Protein AF-A0ABD3QS19-F1 (afdb_monomer)

Radius of gyration: 31.78 Å; Cα contacts (8 Å, |Δi|>4): 354; chains: 1; bounding box: 72×73×112 Å

Sequence (333 aa):
MTRRSSSSEHALGALHLLIILNILVHLFRNDLKSQLSLTNTYRIFDGNIQSMLLSMFYHLEPTHLMMNMLALYRFGNELFVNSSSRKWRSFAVVFLSYIACGMFAFKGLEMLSKYHEYQWRRKLNDARYASRCTHWLCDSINQVWGIDVTSYFTDAWSDLTTLFPFADIVSSIYHFQLIRRIGASGVIYGWMGMRLFTSCFSKYHSRLSSWDYFFFVGTLAHDLSNSPLTLEDLRMSDFLDGDGIDHAAHFFGAVGGILVGFSIFLWDMMSSFQWGGWRGRGNRLGERWEYERQHLDQDQQIADQQRRERSRLLNHGRSLNSNRSRTRERTML

Solvent-accessible surface area (backbone atoms only — not comparable to full-atom values): 17303 Å² total; per-residue (Å²): 132,72,79,64,56,60,40,31,52,36,19,47,50,37,51,50,49,54,48,49,49,31,51,49,44,41,74,45,39,76,75,43,26,82,78,65,71,62,58,70,53,44,49,63,80,75,68,48,67,68,58,56,58,48,32,39,34,35,45,85,46,72,68,60,44,51,54,42,47,53,47,41,54,54,48,46,36,56,57,18,36,66,22,74,40,68,65,48,7,27,38,65,47,48,52,49,50,47,52,50,10,34,50,29,6,55,49,37,47,42,52,50,51,53,48,41,54,49,54,50,52,49,53,52,4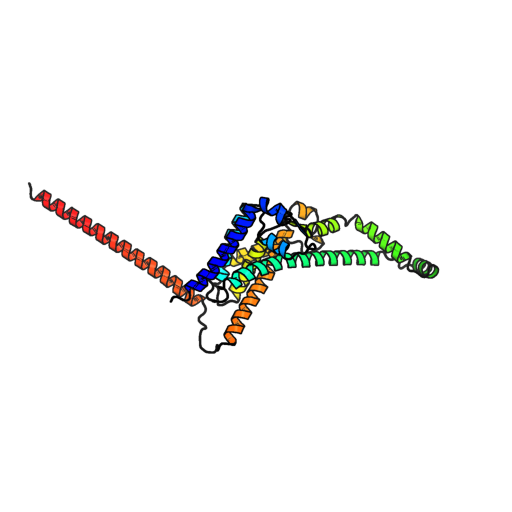9,54,47,23,61,72,46,41,71,85,48,71,67,43,54,53,53,20,62,77,67,75,42,69,57,52,50,56,51,25,37,52,51,34,50,58,68,46,45,69,86,39,45,51,47,56,52,26,54,56,48,67,37,48,38,64,46,69,18,45,48,22,24,43,29,4,45,50,22,20,46,56,46,32,36,77,73,37,71,47,40,69,66,69,50,73,63,58,46,49,52,53,53,49,52,52,49,52,26,54,73,50,21,60,85,49,69,85,57,35,43,51,72,54,60,76,77,43,67,32,69,58,25,38,21,29,48,28,0,18,56,34,8,32,55,51,40,49,50,54,50,50,52,54,54,55,55,48,57,77,72,69,69,85,72,86,85,84,78,58,45,69,65,53,49,52,50,54,50,51,49,53,54,49,53,51,51,51,54,51,50,53,50,52,50,50,52,50,51,54,52,48,53,50,52,52,52,53,51,55,53,56,56,56,62,69,75,76,118

Nearest PDB structures (foldseek):
  6pju-assembly1_A  TM=6.933E-01  e=2.238E-02  Escherichia coli
  3txt-assembly1_A  TM=6.612E-01  e=3.997E-02  Escherichia coli K-12
  2ic8-assembly1_A  TM=6.108E-01  e=5.712E-02  Escherichia coli
  5f5d-assembly1_A  TM=6.661E-01  e=1.275E-01  Escherichia coli
  7jh5-assembly1_A  TM=1.564E-01  e=2.651E+00  synthetic construct

Secondary structure (DSSP, 8-state):
-THHHHHHHHHHHHHHHHHHHHHHHHHTHHHHTTTTT--SEEETTT--HHHHHHHHH--S-HHHHHHHHHHHHHHHIIIIIT-SSTTTT-HHHHHHHHHHHHHHHHHHHHHHHHHHHHHHHHHHHHHHHHHS--SHHHHHHHHHHTS-HHHHHHHHHHHHHHHTTTHHHHHHHHHHTEEE--TTHHHHHHHHHHHHHHHHH-TTSPPPPHHHHHHHHHHHHHHHHHS--SGGG--HHHHHH--HHHHHHHHHHHHHHHHHHHHHHHHHHHHHHHTT--S-----HHHHHHHHHHHHHHHHHHHHHHHHHHHHHHHHHHHHHHHHHHHHHTT--

Structure (mmCIF, N/CA/C/O backbone):
data_AF-A0ABD3QS19-F1
#
_entry.id   AF-A0ABD3QS19-F1
#
loop_
_atom_site.group_PDB
_atom_site.id
_atom_site.type_symbol
_atom_site.label_atom_id
_atom_site.label_alt_id
_atom_site.label_comp_id
_atom_site.label_asym_id
_atom_site.label_entity_id
_atom_site.label_seq_id
_atom_site.pdbx_PDB_ins_code
_atom_site.Cartn_x
_atom_site.Cartn_y
_atom_site.Cartn_z
_atom_site.occupancy
_atom_site.B_iso_or_equiv
_atom_site.auth_seq_id
_atom_site.auth_comp_id
_atom_site.auth_asym_id
_atom_site.auth_atom_id
_atom_site.pdbx_PDB_model_num
ATOM 1 N N . MET A 1 1 ? -24.385 -9.635 30.602 1.00 43.28 1 MET A N 1
ATOM 2 C CA . MET A 1 1 ? -23.792 -8.479 29.886 1.00 43.28 1 MET A CA 1
ATOM 3 C C . MET A 1 1 ? -22.250 -8.467 29.848 1.00 43.28 1 MET A C 1
ATOM 5 O O . MET A 1 1 ? -21.693 -7.663 29.122 1.00 43.28 1 MET A O 1
ATOM 9 N N . THR A 1 2 ? -21.536 -9.396 30.496 1.00 45.12 2 THR A N 1
ATOM 10 C CA . THR A 1 2 ? -20.075 -9.326 30.745 1.00 45.12 2 THR A CA 1
ATOM 11 C C . THR A 1 2 ? -19.137 -9.842 29.635 1.00 45.12 2 THR A C 1
ATOM 13 O O . THR A 1 2 ? -17.979 -9.460 29.589 1.00 45.12 2 THR A O 1
ATOM 16 N N . ARG A 1 3 ? -19.592 -10.675 28.686 1.00 47.31 3 ARG A N 1
ATOM 17 C CA . ARG A 1 3 ? -18.708 -11.254 27.636 1.00 47.31 3 ARG A CA 1
ATOM 18 C C . ARG A 1 3 ? -18.417 -10.340 26.433 1.00 47.31 3 ARG A C 1
ATOM 20 O O . ARG A 1 3 ? -17.653 -10.730 25.555 1.00 47.31 3 ARG A O 1
ATOM 27 N N . ARG A 1 4 ? -19.080 -9.181 26.309 1.00 49.56 4 ARG A N 1
ATOM 28 C CA . ARG A 1 4 ? -18.883 -8.257 25.170 1.00 49.56 4 ARG A CA 1
ATOM 29 C C . ARG A 1 4 ? -17.796 -7.209 25.434 1.00 49.56 4 ARG A C 1
ATOM 31 O O . ARG A 1 4 ? -17.205 -6.783 24.446 1.00 49.56 4 ARG A O 1
ATOM 38 N N . SER A 1 5 ? -17.529 -6.865 26.700 1.00 60.47 5 SER A N 1
ATOM 39 C CA . SER A 1 5 ? -16.475 -5.916 27.087 1.00 60.47 5 SER A CA 1
ATOM 40 C C . SER A 1 5 ? -15.083 -6.507 26.851 1.00 60.47 5 SER A C 1
ATOM 42 O O . SER A 1 5 ? -14.323 -5.934 26.080 1.00 60.47 5 SER A O 1
ATOM 44 N N . SER A 1 6 ? -14.823 -7.731 27.331 1.00 65.81 6 SER A N 1
ATOM 45 C CA . SER A 1 6 ? -13.497 -8.375 27.219 1.00 65.81 6 SER A CA 1
ATOM 46 C C . SER A 1 6 ? -12.982 -8.463 25.775 1.00 65.81 6 SER A C 1
ATOM 48 O O . SER A 1 6 ? -11.831 -8.155 25.499 1.00 65.81 6 SER A O 1
ATOM 50 N N . SER A 1 7 ? -13.833 -8.823 24.809 1.00 70.50 7 SER A N 1
ATOM 51 C CA . SER A 1 7 ? -13.423 -8.905 23.398 1.00 70.50 7 SER A CA 1
ATOM 52 C C . SER A 1 7 ? -13.079 -7.537 22.801 1.00 70.50 7 SER A C 1
ATOM 54 O O . SER A 1 7 ? -12.146 -7.445 22.013 1.00 70.50 7 SER A O 1
ATOM 56 N N . SER A 1 8 ? -13.803 -6.481 23.175 1.00 78.56 8 SER A N 1
ATOM 57 C CA . SER A 1 8 ? -13.486 -5.116 22.740 1.00 78.56 8 SER A CA 1
ATOM 58 C C . SER A 1 8 ? -12.176 -4.626 23.358 1.00 78.56 8 SER A C 1
ATOM 60 O O . SER A 1 8 ? -11.366 -4.004 22.678 1.00 78.56 8 SER A O 1
ATOM 62 N N . GLU A 1 9 ? -11.952 -4.960 24.630 1.00 87.12 9 GLU A N 1
ATOM 63 C CA . GLU A 1 9 ? -10.721 -4.659 25.365 1.00 87.12 9 GLU A CA 1
ATOM 64 C C . GLU A 1 9 ? -9.506 -5.361 24.742 1.00 87.12 9 GLU A C 1
ATOM 66 O O . GLU A 1 9 ? -8.443 -4.757 24.642 1.00 87.12 9 GLU A O 1
ATOM 71 N N . HIS A 1 10 ? -9.657 -6.594 24.243 1.00 89.25 10 HIS A N 1
ATOM 72 C CA . HIS A 1 10 ? -8.579 -7.300 23.543 1.00 89.25 10 HIS A CA 1
ATOM 73 C C . HIS A 1 10 ? -8.173 -6.619 22.228 1.00 89.25 10 HIS A C 1
ATOM 75 O O . HIS A 1 10 ? -6.980 -6.452 21.981 1.00 89.25 10 HIS A O 1
ATOM 81 N N . ALA A 1 11 ? -9.135 -6.206 21.394 1.00 91.62 11 ALA A N 1
ATOM 82 C CA . ALA A 1 11 ? -8.839 -5.467 20.162 1.00 91.62 11 ALA A CA 1
ATOM 83 C C . ALA A 1 11 ? -8.171 -4.118 20.453 1.00 91.62 11 ALA A C 1
ATOM 85 O O . ALA A 1 11 ? -7.185 -3.760 19.811 1.00 91.62 11 ALA A O 1
ATOM 86 N N . LEU A 1 12 ? -8.682 -3.395 21.452 1.00 94.19 12 LEU A N 1
ATOM 87 C CA . LEU A 1 12 ? -8.130 -2.111 21.869 1.00 94.19 12 LEU A CA 1
ATOM 88 C C . LEU A 1 12 ? -6.712 -2.269 22.441 1.00 94.19 12 LEU A C 1
ATOM 90 O O . LEU A 1 12 ? -5.822 -1.491 22.112 1.00 94.19 12 LEU A O 1
ATOM 94 N N . GLY A 1 13 ? -6.477 -3.312 23.241 1.00 94.75 13 GLY A N 1
ATOM 95 C CA . GLY A 1 13 ? -5.151 -3.663 23.747 1.00 94.75 13 GLY A CA 1
ATOM 96 C C . GLY A 1 13 ? -4.163 -3.995 22.627 1.00 94.75 13 GLY A C 1
ATOM 97 O O . GLY A 1 13 ? -3.027 -3.530 22.667 1.00 94.75 13 GLY A O 1
ATOM 98 N N . ALA A 1 14 ? -4.598 -4.731 21.597 1.00 95.06 14 ALA A N 1
ATOM 99 C CA . ALA A 1 14 ? -3.773 -5.004 20.420 1.00 95.06 14 ALA A CA 1
ATOM 100 C C . ALA A 1 14 ? -3.393 -3.720 19.674 1.00 95.06 14 ALA A C 1
ATOM 102 O O . ALA A 1 14 ? -2.231 -3.525 19.324 1.00 95.06 14 ALA A O 1
ATOM 103 N N . LEU A 1 15 ? -4.368 -2.834 19.465 1.00 95.88 15 LEU A N 1
ATOM 104 C CA . LEU A 1 15 ? -4.171 -1.559 18.784 1.00 95.88 15 LEU A CA 1
ATOM 105 C C . LEU A 1 15 ? -3.193 -0.655 19.544 1.00 95.88 15 LEU A C 1
ATOM 107 O O . LEU A 1 15 ? -2.251 -0.135 18.950 1.00 95.88 15 LEU A O 1
ATOM 111 N N . HIS A 1 16 ? -3.364 -0.518 20.862 1.00 96.50 16 HIS A N 1
ATOM 112 C CA . HIS A 1 16 ? -2.425 0.232 21.695 1.00 96.50 16 HIS A CA 1
ATOM 113 C C . HIS A 1 16 ? -1.028 -0.382 21.679 1.00 96.50 16 HIS A C 1
ATOM 115 O O . HIS A 1 16 ? -0.054 0.356 21.584 1.00 96.50 16 HIS A O 1
ATOM 121 N N . LEU A 1 17 ? -0.912 -1.713 21.722 1.00 96.50 17 LEU A N 1
ATOM 122 C CA . LEU A 1 17 ? 0.388 -2.370 21.646 1.00 96.50 17 LEU A CA 1
ATOM 123 C C . LEU A 1 17 ? 1.086 -2.074 20.313 1.00 96.50 17 LEU A C 1
ATOM 125 O O . LEU A 1 17 ? 2.262 -1.730 20.320 1.00 96.50 17 LEU A O 1
ATOM 129 N N . LEU A 1 18 ? 0.374 -2.139 19.183 1.00 96.38 18 LEU A N 1
ATOM 130 C CA . LEU A 1 18 ? 0.927 -1.770 17.875 1.00 96.38 18 LEU A CA 1
ATOM 131 C C . LEU A 1 18 ? 1.401 -0.311 17.846 1.00 96.38 18 LEU A C 1
ATOM 133 O O . LEU A 1 18 ? 2.498 -0.038 17.361 1.00 96.38 18 LEU A O 1
ATOM 137 N N . ILE A 1 19 ? 0.613 0.617 18.393 1.00 95.62 19 ILE A N 1
ATOM 138 C CA . ILE A 1 19 ? 0.983 2.038 18.482 1.00 95.62 19 ILE A CA 1
ATOM 139 C C . ILE A 1 19 ? 2.237 2.223 19.347 1.00 95.62 19 ILE A C 1
ATOM 141 O O . ILE A 1 19 ? 3.189 2.880 18.931 1.00 95.62 19 ILE A O 1
ATOM 145 N N . ILE A 1 20 ? 2.278 1.595 20.524 1.00 95.88 20 ILE A N 1
ATOM 146 C CA . ILE A 1 20 ? 3.428 1.655 21.432 1.00 95.88 20 ILE A CA 1
ATOM 147 C C . ILE A 1 20 ? 4.675 1.079 20.757 1.00 95.88 20 ILE A C 1
ATOM 149 O O . ILE A 1 20 ? 5.731 1.696 20.833 1.00 95.88 20 ILE A O 1
ATOM 153 N N . LEU A 1 21 ? 4.569 -0.054 20.056 1.00 93.81 21 LEU A N 1
ATOM 154 C CA . LEU A 1 21 ? 5.696 -0.644 19.329 1.00 93.81 21 LEU A CA 1
ATOM 155 C C . LEU A 1 21 ? 6.259 0.316 18.272 1.00 93.81 21 LEU A C 1
ATOM 157 O O . LEU A 1 21 ? 7.472 0.489 18.204 1.00 93.81 21 LEU A O 1
ATOM 161 N N . ASN A 1 22 ? 5.400 0.984 17.497 1.00 94.06 22 ASN A N 1
ATOM 162 C CA . ASN A 1 22 ? 5.829 1.998 16.528 1.00 94.06 22 ASN A CA 1
ATOM 163 C C . ASN A 1 22 ? 6.568 3.168 17.199 1.00 94.06 22 ASN A C 1
ATOM 165 O O . ASN A 1 22 ? 7.625 3.590 16.728 1.00 94.06 22 ASN A O 1
ATOM 169 N N . ILE A 1 23 ? 6.044 3.663 18.324 1.00 94.00 23 ILE A N 1
ATOM 170 C CA . ILE A 1 23 ? 6.669 4.747 19.093 1.00 94.00 23 ILE A CA 1
ATOM 171 C C . ILE A 1 23 ? 8.024 4.304 19.657 1.00 94.00 23 ILE A C 1
ATOM 173 O O . ILE A 1 23 ? 9.007 5.023 19.509 1.00 94.00 23 ILE A O 1
ATOM 177 N N . LEU A 1 24 ? 8.104 3.117 20.264 1.00 92.06 24 LEU A N 1
ATOM 178 C CA . LEU A 1 24 ? 9.346 2.588 20.831 1.00 92.06 24 LEU A CA 1
ATOM 179 C C . LEU A 1 24 ? 10.416 2.401 19.752 1.00 92.06 24 LEU A C 1
ATOM 181 O O . LEU A 1 24 ? 11.549 2.837 19.938 1.00 92.06 24 LEU A O 1
ATOM 185 N N . VAL A 1 25 ? 10.061 1.814 18.606 1.00 89.31 25 VAL A N 1
ATOM 186 C CA . VAL A 1 25 ? 11.000 1.637 17.489 1.00 89.31 25 VAL A CA 1
ATOM 187 C C . VAL A 1 25 ? 11.510 2.986 16.981 1.00 89.31 25 VAL A C 1
ATOM 189 O O . VAL A 1 25 ? 12.691 3.101 16.665 1.00 89.31 25 VAL A O 1
ATOM 192 N N . HIS A 1 26 ? 10.665 4.020 16.944 1.00 88.81 26 HIS A N 1
ATOM 193 C CA . HIS A 1 26 ? 11.101 5.367 16.584 1.00 88.81 26 HIS A CA 1
ATOM 194 C C . HIS A 1 26 ? 12.029 5.994 17.639 1.00 88.81 26 HIS A C 1
ATOM 196 O O . HIS A 1 26 ? 13.083 6.519 17.278 1.00 88.81 26 HIS A O 1
ATOM 202 N N . LEU A 1 27 ? 11.674 5.918 18.926 1.00 89.44 27 LEU A N 1
ATOM 203 C CA . LEU A 1 27 ? 12.455 6.503 20.024 1.00 89.44 27 LEU A CA 1
ATOM 204 C C . LEU A 1 27 ? 13.847 5.874 20.144 1.00 89.44 27 LEU A C 1
ATOM 206 O O . LEU A 1 27 ? 14.836 6.588 20.272 1.00 89.44 27 LEU A O 1
ATOM 210 N N . PHE A 1 28 ? 13.931 4.548 20.040 1.00 87.75 28 PHE A N 1
ATOM 211 C CA . PHE A 1 28 ? 15.182 3.799 20.171 1.00 87.75 28 PHE A CA 1
ATOM 212 C C . PHE A 1 28 ? 15.882 3.554 18.829 1.00 87.75 28 PHE A C 1
ATOM 214 O O . PHE A 1 28 ? 16.831 2.776 18.753 1.00 87.75 28 PHE A O 1
ATOM 221 N N . ARG A 1 29 ? 15.452 4.208 17.741 1.00 82.06 29 ARG A N 1
ATOM 222 C CA . ARG A 1 29 ? 15.951 3.921 16.384 1.00 82.06 29 ARG A CA 1
ATOM 223 C C . ARG A 1 29 ? 17.468 4.043 16.247 1.00 82.06 29 ARG A C 1
ATOM 225 O O . ARG A 1 29 ? 18.060 3.309 15.464 1.00 82.06 29 ARG A O 1
ATOM 232 N N . ASN A 1 30 ? 18.078 4.992 16.964 1.00 80.25 30 ASN A N 1
ATOM 233 C CA . ASN A 1 30 ? 19.510 5.271 16.880 1.00 80.25 30 ASN A CA 1
ATOM 234 C C . ASN A 1 30 ? 20.312 4.159 17.562 1.00 80.25 30 ASN A C 1
ATOM 236 O O . ASN A 1 30 ? 21.291 3.682 16.993 1.00 80.25 30 ASN A O 1
ATOM 240 N N . ASP A 1 31 ? 19.834 3.692 18.715 1.00 81.81 31 ASP A N 1
ATOM 241 C CA . ASP A 1 31 ? 20.449 2.607 19.483 1.00 81.81 31 ASP A CA 1
ATOM 242 C C . ASP A 1 31 ? 20.258 1.255 18.783 1.00 81.81 31 ASP A C 1
ATOM 244 O O . ASP A 1 31 ? 21.161 0.421 18.733 1.00 81.81 31 ASP A O 1
ATOM 248 N N . LEU A 1 32 ? 19.093 1.060 18.162 1.00 71.94 32 LEU A N 1
ATOM 249 C CA . LEU A 1 32 ? 18.754 -0.140 17.400 1.00 71.94 32 LEU A CA 1
ATOM 250 C C . LEU A 1 32 ? 19.438 -0.196 16.027 1.00 71.94 32 LEU A C 1
ATOM 252 O O . LEU A 1 32 ? 19.457 -1.256 15.394 1.00 71.94 32 LEU A O 1
ATOM 256 N N . LYS A 1 33 ? 20.003 0.919 15.540 1.00 70.25 33 LYS A N 1
ATOM 257 C CA . LYS A 1 33 ? 20.522 1.027 14.170 1.00 70.25 33 LYS A CA 1
ATOM 258 C C . LYS A 1 33 ? 21.638 0.029 13.880 1.00 70.25 33 LYS A C 1
ATOM 260 O O . LYS A 1 33 ? 21.628 -0.603 12.824 1.00 70.25 33 LYS A O 1
ATOM 265 N N . SER A 1 34 ? 22.568 -0.119 14.822 1.00 66.56 34 SER A N 1
ATOM 266 C CA . SER A 1 34 ? 23.713 -1.031 14.723 1.00 66.56 34 SER A CA 1
ATOM 267 C C . SER A 1 34 ? 23.313 -2.503 14.851 1.00 66.56 34 SER A C 1
ATOM 269 O O . SER A 1 34 ? 23.957 -3.361 14.256 1.00 66.56 34 SER A O 1
ATOM 271 N N . GLN A 1 35 ? 22.237 -2.795 15.586 1.00 61.41 35 GLN A N 1
ATOM 272 C CA . GLN A 1 35 ? 21.784 -4.159 15.870 1.00 61.41 35 GLN A CA 1
ATOM 273 C C . GLN A 1 35 ? 20.835 -4.713 14.802 1.00 61.41 35 GLN A C 1
ATOM 275 O O . GLN A 1 35 ? 20.812 -5.916 14.558 1.00 61.41 35 GLN A O 1
ATOM 280 N N . LEU A 1 36 ? 20.046 -3.848 14.160 1.00 60.12 36 LEU A N 1
ATOM 281 C CA . LEU A 1 36 ? 18.989 -4.251 13.231 1.00 60.12 36 LEU A CA 1
ATOM 282 C C . LEU A 1 36 ? 19.296 -3.938 11.757 1.00 60.12 36 LEU A C 1
ATOM 284 O O . LEU A 1 36 ? 18.413 -4.090 10.913 1.00 60.12 36 LEU A O 1
ATOM 288 N N . SER A 1 37 ? 20.524 -3.499 11.439 1.00 58.56 37 SER A N 1
ATOM 289 C CA . SER A 1 37 ? 20.926 -3.047 10.094 1.00 58.56 37 SER A CA 1
ATOM 290 C C . SER A 1 37 ? 19.872 -2.112 9.478 1.00 58.56 37 SER A C 1
ATOM 292 O O . SER A 1 37 ? 19.369 -2.298 8.366 1.00 58.56 37 SER A O 1
ATOM 294 N N . LEU A 1 38 ? 19.452 -1.123 10.274 1.00 58.16 38 LEU A N 1
ATOM 295 C CA . LEU A 1 38 ? 18.434 -0.150 9.888 1.00 58.16 38 LEU A CA 1
ATOM 296 C C . LEU A 1 38 ? 19.058 0.885 8.950 1.00 58.16 38 LEU A C 1
ATOM 298 O O . LEU A 1 38 ? 19.453 1.980 9.353 1.00 58.16 38 LEU A O 1
ATOM 302 N N . THR A 1 39 ? 19.175 0.520 7.680 1.00 61.09 39 THR A N 1
ATOM 303 C CA . THR A 1 39 ? 19.395 1.469 6.589 1.00 61.09 39 THR A CA 1
ATOM 304 C C . THR A 1 39 ? 18.119 2.268 6.344 1.00 61.09 39 THR A C 1
ATOM 306 O O . THR A 1 39 ? 17.017 1.734 6.451 1.00 61.09 39 THR A O 1
ATOM 309 N N . ASN A 1 40 ? 18.244 3.544 5.976 1.00 57.44 40 ASN A N 1
ATOM 310 C CA . ASN A 1 40 ? 17.082 4.388 5.654 1.00 57.44 40 ASN A CA 1
ATOM 311 C C . ASN A 1 40 ? 16.296 3.869 4.435 1.00 57.44 40 ASN A C 1
ATOM 313 O O . ASN A 1 40 ? 15.141 4.240 4.239 1.00 57.44 40 ASN A O 1
ATOM 317 N N . THR A 1 41 ? 16.926 3.010 3.635 1.00 55.75 41 THR A N 1
ATOM 318 C CA . THR A 1 41 ? 16.376 2.393 2.435 1.00 55.75 41 THR A CA 1
ATOM 319 C C . THR A 1 41 ? 16.286 0.877 2.592 1.00 55.75 41 THR A C 1
ATOM 321 O O . THR A 1 41 ? 17.148 0.238 3.200 1.00 55.75 41 THR A O 1
ATOM 324 N N . TYR A 1 42 ? 15.224 0.302 2.050 1.00 63.91 42 TYR A N 1
ATOM 325 C CA . TYR A 1 42 ? 14.999 -1.122 1.884 1.00 63.91 42 TYR A CA 1
ATOM 326 C C . TYR A 1 42 ? 15.106 -1.450 0.396 1.00 63.91 42 TYR A C 1
ATOM 328 O O . TYR A 1 42 ? 14.436 -0.825 -0.426 1.00 63.91 42 TYR A O 1
ATOM 336 N N . ARG A 1 43 ? 15.938 -2.433 0.042 1.00 67.75 43 ARG A N 1
ATOM 337 C CA . ARG A 1 43 ? 16.012 -2.917 -1.334 1.00 67.75 43 ARG A CA 1
ATOM 338 C C . ARG A 1 43 ? 15.006 -4.043 -1.537 1.00 67.75 43 ARG A C 1
ATOM 340 O O . ARG A 1 43 ? 15.056 -5.049 -0.830 1.00 67.75 43 ARG A O 1
ATOM 347 N N . ILE A 1 44 ? 14.145 -3.887 -2.539 1.00 63.22 44 ILE A N 1
ATOM 348 C CA . ILE A 1 44 ? 13.038 -4.798 -2.881 1.00 63.22 44 ILE A CA 1
ATOM 349 C C . ILE A 1 44 ? 13.475 -6.270 -3.031 1.00 63.22 44 ILE A C 1
ATOM 351 O O . ILE A 1 44 ? 12.694 -7.177 -2.751 1.00 63.22 44 ILE A O 1
ATOM 355 N N . PHE A 1 45 ? 14.734 -6.516 -3.404 1.00 63.59 45 PHE A N 1
ATOM 356 C CA . PHE A 1 45 ? 15.276 -7.853 -3.670 1.00 63.59 45 PHE A CA 1
ATOM 357 C C . PHE A 1 45 ? 16.218 -8.407 -2.589 1.00 63.59 45 PHE A C 1
ATOM 359 O O . PHE A 1 45 ? 16.537 -9.592 -2.633 1.00 63.59 45 PHE A O 1
ATOM 366 N N . ASP A 1 46 ? 16.602 -7.609 -1.583 1.00 63.06 46 ASP A N 1
ATOM 367 C CA . ASP A 1 46 ? 17.455 -8.080 -0.472 1.00 63.06 46 ASP A CA 1
ATOM 368 C C . ASP A 1 46 ? 16.627 -8.775 0.640 1.00 63.06 46 ASP A C 1
ATOM 370 O O . ASP A 1 46 ? 17.158 -9.456 1.515 1.00 63.06 46 ASP A O 1
ATOM 374 N N . GLY A 1 47 ? 15.294 -8.656 0.580 1.00 59.34 47 GLY A N 1
ATOM 375 C CA . GLY A 1 47 ? 14.384 -9.800 0.717 1.00 59.34 47 GLY A CA 1
ATOM 376 C C . GLY A 1 47 ? 14.225 -10.538 2.055 1.00 59.34 47 GLY A C 1
ATOM 377 O O . GLY A 1 47 ? 13.550 -11.565 2.064 1.00 59.34 47 GLY A O 1
ATOM 378 N N . ASN A 1 48 ? 14.757 -10.070 3.189 1.00 72.75 48 ASN A N 1
ATOM 379 C CA . ASN A 1 48 ? 14.441 -10.698 4.483 1.00 72.75 48 ASN A CA 1
ATOM 380 C C . ASN A 1 48 ? 13.086 -10.196 5.032 1.00 72.75 48 ASN A C 1
ATOM 382 O O . ASN A 1 48 ? 12.910 -8.993 5.248 1.00 72.75 48 ASN A O 1
ATOM 386 N N . ILE A 1 49 ? 12.160 -11.121 5.332 1.00 79.12 49 ILE A N 1
ATOM 387 C CA . ILE A 1 49 ? 10.866 -10.854 5.996 1.00 79.12 49 ILE A CA 1
ATOM 388 C C . ILE A 1 49 ? 11.062 -9.996 7.252 1.00 79.12 49 ILE A C 1
ATOM 390 O O . ILE A 1 49 ? 10.290 -9.074 7.499 1.00 79.12 49 ILE A O 1
ATOM 394 N N . GLN A 1 50 ? 12.127 -10.243 8.017 1.00 79.88 50 GLN A N 1
ATOM 395 C CA . GLN A 1 50 ? 12.455 -9.460 9.206 1.00 79.88 50 GLN A CA 1
ATOM 396 C C . GLN A 1 50 ? 12.665 -7.972 8.887 1.00 79.88 50 GLN A C 1
ATOM 398 O O . GLN A 1 50 ? 12.199 -7.111 9.629 1.00 79.88 50 GLN A O 1
ATOM 403 N N . SER A 1 51 ? 13.331 -7.659 7.772 1.00 75.12 51 SER A N 1
ATOM 404 C CA . SER A 1 51 ? 13.586 -6.279 7.347 1.00 75.12 51 SER A CA 1
ATOM 405 C C . SER A 1 51 ? 12.305 -5.587 6.878 1.00 75.12 51 SER A C 1
ATOM 407 O O . SER A 1 51 ? 12.080 -4.422 7.212 1.00 75.12 51 SER A O 1
ATOM 409 N N . MET A 1 52 ? 11.424 -6.314 6.180 1.00 78.81 52 MET A N 1
ATOM 410 C CA . MET A 1 52 ? 10.101 -5.813 5.782 1.00 78.81 52 MET A CA 1
ATOM 411 C C . MET A 1 52 ? 9.249 -5.492 7.011 1.00 78.81 52 MET A C 1
ATOM 413 O O . MET A 1 52 ? 8.766 -4.371 7.150 1.00 78.81 52 MET A O 1
ATOM 417 N N . LEU A 1 53 ? 9.138 -6.444 7.946 1.00 84.50 53 LEU A N 1
ATOM 418 C CA . LEU A 1 53 ? 8.393 -6.263 9.193 1.00 84.50 53 LEU A CA 1
ATOM 419 C C . LEU A 1 53 ? 8.922 -5.070 9.983 1.00 84.50 53 LEU A C 1
ATOM 421 O O . LEU A 1 53 ? 8.146 -4.227 10.418 1.00 84.50 53 LEU A O 1
ATOM 425 N N . LEU A 1 54 ? 10.241 -4.954 10.126 1.00 83.12 54 LEU A N 1
ATOM 426 C CA . LEU A 1 54 ? 10.849 -3.839 10.839 1.00 83.12 54 LEU A CA 1
ATOM 427 C C . LEU A 1 54 ? 10.600 -2.495 10.140 1.00 83.12 54 LEU A C 1
ATOM 429 O O . LEU A 1 54 ? 10.391 -1.483 10.805 1.00 83.12 54 LEU A O 1
ATOM 433 N N . SER A 1 55 ? 10.567 -2.480 8.806 1.00 82.25 55 SER A N 1
ATOM 434 C CA . SER A 1 55 ? 10.267 -1.276 8.022 1.00 82.25 55 SER A CA 1
ATOM 435 C C . SER A 1 55 ? 8.844 -0.763 8.239 1.00 82.25 55 SER A C 1
ATOM 437 O O . SER A 1 55 ? 8.632 0.438 8.130 1.00 82.25 55 SER A O 1
ATOM 439 N N . MET A 1 56 ? 7.902 -1.627 8.635 1.00 87.25 56 MET A N 1
ATOM 440 C CA . MET A 1 56 ? 6.539 -1.224 9.010 1.00 87.25 56 MET A CA 1
ATOM 441 C C . MET A 1 56 ? 6.482 -0.449 10.330 1.00 87.25 56 MET A C 1
ATOM 443 O O . MET A 1 56 ? 5.525 0.280 10.567 1.00 87.25 56 MET A O 1
ATOM 447 N N . PHE A 1 57 ? 7.473 -0.630 11.208 1.00 88.75 57 PHE A N 1
ATOM 448 C CA . PHE A 1 57 ? 7.555 0.067 12.497 1.00 88.75 57 PHE A CA 1
ATOM 449 C C . PHE A 1 57 ? 8.532 1.249 12.472 1.00 88.75 57 PHE A C 1
ATOM 451 O O . PHE A 1 57 ? 8.479 2.132 13.328 1.00 88.75 57 PHE A O 1
ATOM 458 N N . TYR A 1 58 ? 9.423 1.291 11.483 1.00 85.75 58 TYR A N 1
ATOM 459 C CA . TYR A 1 58 ? 10.479 2.287 11.393 1.00 85.75 58 TYR A CA 1
ATOM 460 C C . TYR A 1 58 ? 9.993 3.586 10.739 1.00 85.75 58 TYR A C 1
ATOM 462 O O . TYR A 1 58 ? 9.670 3.608 9.555 1.00 85.75 58 TYR A O 1
ATOM 470 N N . HIS A 1 59 ? 9.991 4.679 11.506 1.00 87.00 59 HIS A N 1
ATOM 471 C CA . HIS A 1 59 ? 9.563 6.005 11.052 1.00 87.00 59 HIS A CA 1
ATOM 472 C C . HIS A 1 59 ? 10.726 7.005 11.089 1.00 87.00 59 HIS A C 1
ATOM 474 O O . HIS A 1 59 ? 11.418 7.132 12.107 1.00 87.00 59 HIS A O 1
ATOM 480 N N . LEU A 1 60 ? 10.922 7.743 9.992 1.00 81.62 60 LEU A N 1
ATOM 481 C CA . LEU A 1 60 ? 11.982 8.749 9.862 1.00 81.62 60 LEU A CA 1
ATOM 482 C C . LEU A 1 60 ? 11.626 10.082 10.534 1.00 81.62 60 LEU A C 1
ATOM 484 O O . LEU A 1 60 ? 12.484 10.689 11.175 1.00 81.62 60 LEU A O 1
ATOM 488 N N . GLU A 1 61 ? 10.367 10.506 10.460 1.00 84.38 61 GLU A N 1
ATOM 489 C CA . GLU A 1 61 ? 9.935 11.822 10.938 1.00 84.38 61 GLU A CA 1
ATOM 490 C C . GLU A 1 61 ? 8.885 11.718 12.056 1.00 84.38 61 GLU A C 1
ATOM 492 O O . GLU A 1 61 ? 7.968 10.895 11.956 1.00 84.38 61 GLU A O 1
ATOM 497 N N . PRO A 1 62 ? 8.974 12.549 13.115 1.00 87.31 62 PRO A N 1
ATOM 498 C CA . PRO A 1 62 ? 8.000 12.541 14.210 1.00 87.31 62 PRO A CA 1
ATOM 499 C C . PRO A 1 62 ? 6.582 12.932 13.777 1.00 87.31 62 PRO A C 1
ATOM 501 O O . PRO A 1 62 ? 5.608 12.366 14.267 1.00 87.31 62 PRO A O 1
ATOM 504 N N . THR A 1 63 ? 6.453 13.882 12.848 1.00 88.38 63 THR A N 1
ATOM 505 C CA . THR A 1 63 ? 5.168 14.321 12.274 1.00 88.38 63 THR A CA 1
ATOM 506 C C . THR A 1 63 ? 4.488 13.178 11.532 1.00 88.38 63 THR A C 1
ATOM 508 O O . THR A 1 63 ? 3.319 12.883 11.783 1.00 88.38 63 THR A O 1
ATOM 511 N N . HIS A 1 64 ? 5.242 12.478 10.686 1.00 86.19 64 HIS A N 1
ATOM 512 C CA . HIS A 1 64 ? 4.762 11.309 9.963 1.00 86.19 64 HIS A CA 1
ATOM 513 C C . HIS A 1 64 ? 4.368 10.167 10.912 1.00 86.19 64 HIS A C 1
ATOM 515 O O . HIS A 1 64 ? 3.291 9.588 10.767 1.00 86.19 64 HIS A O 1
ATOM 521 N N . LEU A 1 65 ? 5.176 9.891 11.946 1.00 91.62 65 LEU A N 1
ATOM 522 C CA . LEU A 1 65 ? 4.817 8.935 12.998 1.00 91.62 65 LEU A CA 1
ATOM 523 C C . LEU A 1 65 ? 3.496 9.321 13.677 1.00 91.62 65 LEU A C 1
ATOM 525 O O . LEU A 1 65 ? 2.613 8.478 13.813 1.00 91.62 65 LEU A O 1
ATOM 529 N N . MET A 1 66 ? 3.349 10.580 14.094 1.00 93.25 66 MET A N 1
ATOM 530 C CA . MET A 1 66 ? 2.149 11.064 14.777 1.00 93.25 66 MET A CA 1
ATOM 531 C C . MET A 1 66 ? 0.900 10.874 13.911 1.00 93.25 66 MET A C 1
ATOM 533 O O . MET A 1 66 ? -0.088 10.310 14.383 1.00 93.25 66 MET A O 1
ATOM 537 N N . MET A 1 67 ? 0.956 11.285 12.641 1.00 91.69 67 MET A N 1
ATOM 538 C CA . MET A 1 67 ? -0.151 11.107 11.698 1.00 91.69 67 MET A CA 1
ATOM 539 C C . MET A 1 67 ? -0.488 9.628 11.501 1.00 91.69 67 MET A C 1
ATOM 541 O O . MET A 1 67 ? -1.663 9.256 11.553 1.00 91.69 67 MET A O 1
ATOM 545 N N . ASN A 1 68 ? 0.529 8.771 11.387 1.00 93.38 68 ASN A N 1
ATOM 546 C CA . ASN A 1 68 ? 0.325 7.334 11.268 1.00 93.38 68 ASN A CA 1
ATOM 547 C C . ASN A 1 68 ? -0.343 6.737 12.513 1.00 93.38 68 ASN A C 1
ATOM 549 O O . ASN A 1 68 ? -1.265 5.934 12.391 1.00 93.38 68 ASN A O 1
ATOM 553 N N . MET A 1 69 ? 0.057 7.143 13.719 1.00 96.12 69 MET A N 1
ATOM 554 C CA . MET A 1 69 ? -0.546 6.622 14.950 1.00 96.12 69 MET A CA 1
ATOM 555 C C . MET A 1 69 ? -2.001 7.074 15.113 1.00 96.12 69 MET A C 1
ATOM 557 O O . MET A 1 69 ? -2.846 6.274 15.518 1.00 96.12 69 MET A O 1
ATOM 561 N N . LEU A 1 70 ? -2.319 8.319 14.745 1.00 95.50 70 LEU A N 1
ATOM 562 C CA . LEU A 1 70 ? -3.696 8.821 14.733 1.00 95.50 70 LEU A CA 1
ATOM 563 C C . LEU A 1 70 ? -4.564 8.057 13.724 1.00 95.50 70 LEU A C 1
ATOM 565 O O . LEU A 1 70 ? -5.683 7.655 14.053 1.00 95.50 70 LEU A O 1
ATOM 569 N N . ALA A 1 71 ? -4.045 7.812 12.520 1.00 93.69 71 ALA A N 1
ATOM 570 C CA . ALA A 1 71 ? -4.750 7.067 11.483 1.00 93.69 71 ALA A CA 1
ATOM 571 C C . ALA A 1 71 ? -4.942 5.588 11.860 1.00 93.69 71 ALA A C 1
ATOM 573 O O . ALA A 1 71 ? -6.053 5.068 11.739 1.00 93.69 71 ALA A O 1
ATOM 574 N N . LEU A 1 72 ? -3.908 4.927 12.398 1.00 95.06 72 LEU A N 1
ATOM 575 C CA . LEU A 1 72 ? -4.015 3.572 12.947 1.00 95.06 72 LEU A CA 1
ATOM 576 C C . LEU A 1 72 ? -5.078 3.517 14.042 1.00 95.06 72 LEU A C 1
ATOM 578 O O . LEU A 1 72 ? -5.938 2.640 14.007 1.00 95.06 72 LEU A O 1
ATOM 582 N N . TYR A 1 73 ? -5.061 4.458 14.989 1.00 96.44 73 TYR A N 1
ATOM 583 C CA . TYR A 1 73 ? -6.052 4.494 16.060 1.00 96.44 73 TYR A CA 1
ATOM 584 C C . TYR A 1 73 ? -7.474 4.650 15.512 1.00 96.44 73 TYR A C 1
ATOM 586 O O . TYR A 1 73 ? -8.370 3.893 15.888 1.00 96.44 73 TYR A O 1
ATOM 594 N N . ARG A 1 74 ? -7.683 5.594 14.585 1.00 94.56 74 ARG A N 1
ATOM 595 C CA . ARG A 1 74 ? -8.987 5.835 13.958 1.00 94.56 74 ARG A CA 1
ATOM 596 C C . ARG A 1 74 ? -9.492 4.596 13.217 1.00 94.56 74 ARG A C 1
ATOM 598 O O . ARG A 1 74 ? -10.551 4.072 13.561 1.00 94.56 74 ARG A O 1
ATOM 605 N N . PHE A 1 75 ? -8.744 4.103 12.230 1.00 94.56 75 PHE A N 1
ATOM 606 C CA . PHE A 1 75 ? -9.204 2.991 11.393 1.00 94.56 75 PHE A CA 1
ATOM 607 C C . PHE A 1 75 ? -9.243 1.669 12.154 1.00 94.56 75 PHE A C 1
ATOM 609 O O . PHE A 1 75 ? -10.178 0.891 11.975 1.00 94.56 75 PHE A O 1
ATOM 616 N N . GLY A 1 76 ? -8.291 1.436 13.059 1.00 94.69 76 GLY A N 1
ATOM 617 C CA . GLY A 1 76 ? -8.276 0.261 13.923 1.00 94.69 76 GLY A CA 1
ATOM 618 C C . GLY A 1 76 ? -9.481 0.214 14.865 1.00 94.69 76 GLY A C 1
ATOM 619 O O . GLY A 1 76 ? -10.076 -0.850 15.053 1.00 94.69 76 GLY A O 1
ATOM 620 N N . ASN A 1 77 ? -9.908 1.360 15.405 1.00 94.31 77 ASN A N 1
ATOM 621 C CA . ASN A 1 77 ? -11.133 1.423 16.199 1.00 94.31 77 ASN A CA 1
ATOM 622 C C . ASN A 1 77 ? -12.378 1.124 15.367 1.00 94.31 77 ASN A C 1
ATOM 624 O O . ASN A 1 77 ? -13.224 0.343 15.797 1.00 94.31 77 ASN A O 1
ATOM 628 N N . GLU A 1 78 ? -12.498 1.719 14.182 1.00 92.50 78 GLU A N 1
ATOM 629 C CA . GLU A 1 78 ? -13.654 1.505 13.308 1.00 92.50 78 GLU A CA 1
ATOM 630 C C . GLU A 1 78 ? -13.763 0.055 12.807 1.00 92.50 78 GLU A C 1
ATOM 632 O O . GLU A 1 78 ? -14.865 -0.495 12.755 1.00 92.50 78 GLU A O 1
ATOM 637 N N . LEU A 1 79 ? -12.634 -0.571 12.462 1.00 94.69 79 LEU A N 1
ATOM 638 C CA . LEU A 1 79 ? -12.577 -1.935 11.931 1.00 94.69 79 LEU A CA 1
ATOM 639 C C . LEU A 1 79 ? -12.638 -3.016 13.000 1.00 94.69 79 LEU A C 1
ATOM 641 O O . LEU A 1 79 ? -13.269 -4.045 12.799 1.00 94.69 79 LEU A O 1
ATOM 645 N N . PHE A 1 80 ? -11.933 -2.842 14.111 1.00 95.81 80 PHE A N 1
ATOM 646 C CA . PHE A 1 80 ? -11.751 -3.932 15.060 1.00 95.81 80 PHE A CA 1
ATOM 647 C C . PHE A 1 80 ? -12.542 -3.671 16.322 1.00 95.81 80 PHE A C 1
ATOM 649 O O . PHE A 1 80 ? -13.440 -4.447 16.622 1.00 95.81 80 PHE A O 1
ATOM 656 N N . VAL A 1 81 ? -12.289 -2.568 17.026 1.00 92.62 81 VAL A N 1
ATOM 657 C CA . VAL A 1 81 ? -12.879 -2.309 18.353 1.00 92.62 81 VAL A CA 1
ATOM 658 C C . VAL A 1 81 ? -14.401 -2.154 18.284 1.00 92.62 81 VAL A C 1
ATOM 660 O O . VAL A 1 81 ? -15.127 -2.823 19.021 1.00 92.62 81 VAL A O 1
ATOM 663 N N . ASN A 1 82 ? -14.892 -1.350 17.342 1.00 90.88 82 ASN A N 1
ATOM 664 C CA . ASN A 1 82 ? -16.316 -1.065 17.162 1.00 90.88 82 ASN A CA 1
ATOM 665 C C . ASN A 1 82 ? -17.053 -2.142 16.351 1.00 90.88 82 ASN A C 1
ATOM 667 O O . ASN A 1 82 ? -18.263 -2.040 16.131 1.00 90.88 82 ASN A O 1
ATOM 671 N N . SER A 1 83 ? -16.356 -3.195 15.915 1.00 89.19 83 SER A N 1
ATOM 672 C CA . SER A 1 83 ? -16.980 -4.294 15.188 1.00 89.19 83 SER A CA 1
ATOM 673 C C . SER A 1 83 ? -17.910 -5.094 16.093 1.00 89.19 83 SER A C 1
ATOM 675 O O . SER A 1 83 ? -17.574 -5.491 17.211 1.00 89.19 83 SER A O 1
ATOM 677 N N . SER A 1 84 ? -19.096 -5.426 15.593 1.00 86.56 84 SER A N 1
ATOM 678 C CA . SER A 1 84 ? -20.012 -6.294 16.344 1.00 86.56 84 SER A CA 1
ATOM 679 C C . SER A 1 84 ? -19.565 -7.763 16.368 1.00 86.56 84 SER A C 1
ATOM 681 O O . SER A 1 84 ? -19.979 -8.516 17.265 1.00 86.56 84 SER A O 1
ATOM 683 N N . SER A 1 85 ? -18.703 -8.175 15.432 1.00 87.12 85 SER A N 1
ATOM 684 C CA . SER A 1 85 ? -18.168 -9.534 15.366 1.00 87.12 85 SER A CA 1
ATOM 685 C C . SER A 1 85 ? -17.066 -9.744 16.406 1.00 87.12 85 SER A C 1
ATOM 687 O O . SER A 1 85 ? -16.227 -8.881 16.656 1.00 87.12 85 SER A O 1
ATOM 689 N N . ARG A 1 86 ? -17.070 -10.914 17.054 1.00 87.62 86 ARG A N 1
ATOM 690 C CA . ARG A 1 86 ? -16.007 -11.293 18.001 1.00 87.62 86 ARG A CA 1
ATOM 691 C C . ARG A 1 86 ? -14.697 -11.626 17.297 1.00 87.62 86 ARG A C 1
ATOM 693 O O . ARG A 1 86 ? -13.646 -11.459 17.899 1.00 87.62 86 ARG A O 1
ATOM 700 N N . LYS A 1 87 ? -14.761 -12.100 16.050 1.00 90.06 87 LYS A N 1
ATOM 701 C CA . LYS A 1 87 ? -13.565 -12.459 15.286 1.00 90.06 87 LYS A CA 1
ATOM 702 C C . LYS A 1 87 ? -12.756 -11.232 14.915 1.00 90.06 87 LYS A C 1
ATOM 704 O O . LYS A 1 87 ? -11.564 -11.194 15.176 1.00 90.06 87 LYS A O 1
ATOM 709 N N . TRP A 1 88 ? -13.431 -10.219 14.382 1.00 92.75 88 TRP A N 1
ATOM 710 C CA . TRP A 1 88 ? -12.827 -8.929 14.058 1.00 92.75 88 TRP A CA 1
ATOM 711 C C . TRP A 1 88 ? -12.234 -8.256 15.301 1.00 92.75 88 TRP A C 1
ATOM 713 O O . TRP A 1 88 ? -11.151 -7.693 15.241 1.00 92.75 88 TRP A O 1
ATOM 723 N N . ARG A 1 89 ? -12.874 -8.426 16.463 1.00 93.50 89 ARG A N 1
ATOM 724 C CA . ARG A 1 89 ? -12.358 -7.970 17.763 1.00 93.50 89 ARG A CA 1
ATOM 725 C C . ARG A 1 89 ? -11.261 -8.846 18.384 1.00 93.50 89 ARG A C 1
ATOM 727 O O . ARG A 1 89 ? -10.873 -8.628 19.528 1.00 93.50 89 ARG A O 1
ATOM 734 N N . SER A 1 90 ? -10.785 -9.879 17.699 1.00 93.56 90 SER A N 1
ATOM 735 C CA . SER A 1 90 ? -9.727 -10.730 18.241 1.00 93.56 90 SER A CA 1
ATOM 736 C C . SER A 1 90 ? -8.384 -10.008 18.190 1.00 93.56 90 SER A C 1
ATOM 738 O O . SER A 1 90 ? -8.003 -9.494 17.141 1.00 93.56 90 SER A O 1
ATOM 740 N N . PHE A 1 91 ? -7.628 -10.061 19.289 1.00 94.81 91 PHE A N 1
ATOM 741 C CA . PHE A 1 91 ? -6.254 -9.552 19.359 1.00 94.81 91 PHE A CA 1
ATOM 742 C C . PHE A 1 91 ? -5.397 -10.055 18.185 1.00 94.81 91 PHE A C 1
ATOM 744 O O . PHE A 1 91 ? -4.707 -9.280 17.526 1.00 94.81 91 PHE A O 1
ATOM 751 N N . ALA A 1 92 ? -5.501 -11.353 17.877 1.00 94.94 92 ALA A N 1
ATOM 752 C CA . ALA A 1 92 ? -4.754 -11.975 16.790 1.00 94.94 92 ALA A CA 1
ATOM 753 C C . ALA A 1 92 ? -5.150 -11.420 15.414 1.00 94.94 92 ALA A C 1
ATOM 755 O O . ALA A 1 92 ? -4.286 -11.235 14.567 1.00 94.94 92 ALA A O 1
ATOM 756 N N . VAL A 1 93 ? -6.434 -11.123 15.187 1.00 95.56 93 VAL A N 1
ATOM 757 C CA . VAL A 1 93 ? -6.897 -10.570 13.904 1.00 95.56 93 VAL A CA 1
ATOM 758 C C . VAL A 1 93 ? -6.366 -9.154 13.701 1.00 95.56 93 VAL A C 1
ATOM 760 O O . VAL A 1 93 ? -5.911 -8.841 12.604 1.00 95.56 93 VAL A O 1
ATOM 763 N N . VAL A 1 94 ? -6.332 -8.332 14.755 1.00 96.69 94 VAL A N 1
ATOM 764 C CA . VAL A 1 94 ? -5.725 -6.993 14.694 1.00 96.69 94 VAL A CA 1
ATOM 765 C C . VAL A 1 94 ? -4.250 -7.094 14.288 1.00 96.69 94 VAL A C 1
ATOM 767 O O . VAL A 1 94 ? -3.851 -6.505 13.287 1.00 96.69 94 VAL A O 1
ATOM 770 N N . PHE A 1 95 ? -3.458 -7.910 14.990 1.00 95.94 95 PHE A N 1
ATOM 771 C CA . PHE A 1 95 ? -2.030 -8.089 14.691 1.00 95.94 95 PHE A CA 1
ATOM 772 C C . PHE A 1 95 ? -1.765 -8.678 13.303 1.00 95.94 95 PHE A C 1
ATOM 774 O O . PHE A 1 95 ? -0.929 -8.168 12.558 1.00 95.94 95 PHE A O 1
ATOM 781 N N . LEU A 1 96 ? -2.481 -9.742 12.934 1.00 96.06 96 LEU A N 1
ATOM 782 C CA . LEU A 1 96 ? -2.300 -10.389 11.637 1.00 96.06 96 LEU A CA 1
ATOM 783 C C . LEU A 1 96 ? -2.733 -9.479 10.491 1.00 96.06 96 LEU A C 1
ATOM 785 O O . LEU A 1 96 ? -2.074 -9.479 9.459 1.00 96.06 96 LEU A O 1
ATOM 789 N N . SER A 1 97 ? -3.788 -8.679 10.663 1.00 96.81 97 SER A N 1
ATOM 790 C CA . SER A 1 97 ? -4.191 -7.706 9.643 1.00 96.81 97 SER A CA 1
ATOM 791 C C . SER A 1 97 ? -3.154 -6.596 9.471 1.00 96.81 97 SER A C 1
ATOM 793 O O . SER A 1 97 ? -2.883 -6.220 8.334 1.00 96.81 97 SER A O 1
ATOM 795 N N . TYR A 1 98 ? -2.535 -6.121 10.562 1.00 96.62 98 TYR A N 1
ATOM 796 C CA . TYR A 1 98 ? -1.437 -5.152 10.511 1.00 96.62 98 TYR A CA 1
ATOM 797 C C . TYR A 1 98 ? -0.284 -5.702 9.668 1.00 96.62 98 TYR A C 1
ATOM 799 O O . TYR A 1 98 ? 0.109 -5.091 8.676 1.00 96.62 98 TYR A O 1
ATOM 807 N N . ILE A 1 99 ? 0.196 -6.902 10.019 1.00 94.94 99 ILE A N 1
ATOM 808 C CA . ILE A 1 99 ? 1.292 -7.583 9.321 1.00 94.94 99 ILE A CA 1
ATOM 809 C C . ILE A 1 99 ? 0.927 -7.846 7.858 1.00 94.94 99 ILE A C 1
ATOM 811 O O . ILE A 1 99 ? 1.687 -7.486 6.964 1.00 94.94 99 ILE A O 1
ATOM 815 N N . ALA A 1 100 ? -0.239 -8.441 7.597 1.00 95.31 100 ALA A N 1
ATOM 816 C CA . ALA A 1 100 ? -0.659 -8.804 6.249 1.00 95.31 100 ALA A CA 1
ATOM 817 C C . ALA A 1 100 ? -0.772 -7.577 5.335 1.00 95.31 100 ALA A C 1
ATOM 819 O O . ALA A 1 100 ? -0.234 -7.604 4.231 1.00 95.31 100 ALA A O 1
ATOM 820 N N . CYS A 1 101 ? -1.408 -6.493 5.792 1.00 95.50 101 CYS A N 1
ATOM 821 C CA . CYS A 1 101 ? -1.552 -5.273 4.992 1.00 95.50 101 CYS A CA 1
ATOM 822 C C . CYS A 1 101 ? -0.194 -4.643 4.660 1.00 95.50 101 CYS A C 1
ATOM 824 O O . CYS A 1 101 ? 0.044 -4.285 3.508 1.00 95.50 101 CYS A O 1
ATOM 826 N N . GLY A 1 102 ? 0.724 -4.568 5.630 1.00 92.25 102 GLY A N 1
ATOM 827 C CA . GLY A 1 102 ? 2.072 -4.062 5.364 1.00 92.25 102 GLY A CA 1
ATOM 828 C C . GLY A 1 102 ? 2.838 -4.945 4.382 1.00 92.25 102 GLY A C 1
ATOM 829 O O . GLY A 1 102 ? 3.428 -4.439 3.432 1.00 92.25 102 GLY A O 1
ATOM 830 N N . MET A 1 103 ? 2.761 -6.270 4.536 1.00 90.56 103 MET A N 1
ATOM 831 C CA . MET A 1 103 ? 3.387 -7.210 3.600 1.00 90.56 103 MET A CA 1
ATOM 832 C C . MET A 1 103 ? 2.833 -7.073 2.177 1.00 90.56 103 MET A C 1
ATOM 834 O O . MET A 1 103 ? 3.612 -7.145 1.229 1.00 90.56 103 MET A O 1
ATOM 838 N N . PHE A 1 104 ? 1.525 -6.843 2.009 1.00 92.44 104 PHE A N 1
ATOM 839 C CA . PHE A 1 104 ? 0.930 -6.585 0.694 1.00 92.44 104 PHE A CA 1
ATOM 840 C C . PHE A 1 104 ? 1.443 -5.292 0.057 1.00 92.44 104 PHE A C 1
ATOM 842 O O . PHE A 1 104 ? 1.733 -5.311 -1.136 1.00 92.44 104 PHE A O 1
ATOM 849 N N . ALA A 1 105 ? 1.618 -4.213 0.825 1.00 90.69 105 ALA A N 1
ATOM 850 C CA . ALA A 1 105 ? 2.201 -2.974 0.308 1.00 90.69 105 ALA A CA 1
ATOM 851 C C . ALA A 1 105 ? 3.608 -3.219 -0.272 1.00 90.69 105 ALA A C 1
ATOM 853 O O . ALA A 1 105 ? 3.872 -2.897 -1.430 1.00 90.69 105 ALA A O 1
ATOM 854 N N . PHE A 1 106 ? 4.487 -3.895 0.479 1.00 86.62 106 PHE A N 1
ATOM 855 C CA . PHE A 1 106 ? 5.836 -4.221 -0.003 1.00 86.62 106 PHE A CA 1
ATOM 856 C C . PHE A 1 106 ? 5.837 -5.215 -1.171 1.00 86.62 106 PHE A C 1
ATOM 858 O O . PHE A 1 106 ? 6.600 -5.049 -2.121 1.00 86.62 106 PHE A O 1
ATOM 865 N N . LYS A 1 107 ? 4.988 -6.250 -1.130 1.00 87.19 107 LYS A N 1
ATOM 866 C CA . LYS A 1 107 ? 4.875 -7.222 -2.228 1.00 87.19 107 LYS A CA 1
ATOM 867 C C . LYS A 1 107 ? 4.312 -6.596 -3.500 1.00 87.19 107 LYS A C 1
ATOM 869 O O . LYS A 1 107 ? 4.719 -6.995 -4.587 1.00 87.19 107 LYS A O 1
ATOM 874 N N . GLY A 1 108 ? 3.423 -5.617 -3.372 1.00 89.06 108 GLY A N 1
ATOM 875 C CA . GLY A 1 108 ? 2.926 -4.823 -4.488 1.00 89.06 108 GLY A CA 1
ATOM 876 C C . GLY A 1 108 ? 4.037 -4.024 -5.160 1.00 89.06 108 GLY A C 1
ATOM 877 O O . GLY A 1 108 ? 4.191 -4.110 -6.374 1.00 89.06 108 GLY A O 1
ATOM 878 N N . LEU A 1 109 ? 4.888 -3.356 -4.375 1.00 85.94 109 LEU A N 1
ATOM 879 C CA . LEU A 1 109 ? 6.081 -2.684 -4.903 1.00 85.94 109 LEU A CA 1
ATOM 880 C C . LEU A 1 109 ? 7.058 -3.661 -5.570 1.00 85.94 109 LEU A C 1
ATOM 882 O O . LEU A 1 109 ? 7.580 -3.367 -6.642 1.00 85.94 109 LEU A O 1
ATOM 886 N N . GLU A 1 110 ? 7.275 -4.847 -4.988 1.00 86.12 110 GLU A N 1
ATOM 887 C CA . GLU A 1 110 ? 8.101 -5.893 -5.609 1.00 86.12 110 GLU A CA 1
ATOM 888 C C . GLU A 1 110 ? 7.527 -6.356 -6.952 1.00 86.12 110 GLU A C 1
ATOM 890 O O . GLU A 1 110 ? 8.257 -6.504 -7.934 1.00 86.12 110 GLU A O 1
ATOM 895 N N . MET A 1 111 ? 6.213 -6.567 -7.010 1.00 87.44 111 MET A N 1
ATOM 896 C CA . MET A 1 111 ? 5.520 -6.939 -8.238 1.00 87.44 111 MET A CA 1
ATOM 897 C C . MET A 1 111 ? 5.620 -5.833 -9.292 1.00 87.44 111 MET A C 1
ATOM 899 O O . MET A 1 111 ? 5.927 -6.131 -10.445 1.00 87.44 111 MET A O 1
ATOM 903 N N . LEU A 1 112 ? 5.412 -4.575 -8.901 1.00 87.19 112 LEU A N 1
ATOM 904 C CA . LEU A 1 112 ? 5.508 -3.427 -9.796 1.00 87.19 112 LEU A CA 1
ATOM 905 C C . LEU A 1 112 ? 6.941 -3.237 -10.316 1.00 87.19 112 LEU A C 1
ATOM 907 O O . LEU A 1 112 ? 7.144 -3.040 -11.508 1.00 87.19 112 LEU A O 1
ATOM 911 N N . SER A 1 113 ? 7.950 -3.425 -9.463 1.00 84.62 113 SER A N 1
ATOM 912 C CA . SER A 1 113 ? 9.356 -3.394 -9.877 1.00 84.62 113 SER A CA 1
ATOM 913 C C . SER A 1 113 ? 9.673 -4.477 -10.917 1.00 84.62 113 SER A C 1
ATOM 915 O O . SER A 1 113 ? 10.262 -4.179 -11.956 1.00 84.62 113 SER A O 1
ATOM 917 N N . LYS A 1 114 ? 9.213 -5.719 -10.704 1.00 85.56 114 LYS A N 1
ATOM 918 C CA . LYS A 1 114 ? 9.350 -6.803 -11.698 1.00 85.56 114 LYS A CA 1
ATOM 919 C C . LYS A 1 114 ? 8.603 -6.498 -12.994 1.00 85.56 114 LYS A C 1
ATOM 921 O O . LYS A 1 114 ? 9.069 -6.861 -14.072 1.00 85.56 114 LYS A O 1
ATOM 926 N N . TYR A 1 115 ? 7.448 -5.845 -12.899 1.00 88.38 115 TYR A N 1
ATOM 927 C CA . TYR A 1 115 ? 6.684 -5.421 -14.065 1.00 88.38 115 TYR A CA 1
ATOM 928 C C . TYR A 1 115 ? 7.440 -4.365 -14.883 1.00 88.38 115 TYR A C 1
ATOM 930 O O . TYR A 1 115 ? 7.538 -4.509 -16.102 1.00 88.38 115 TYR A O 1
ATOM 938 N N . HIS A 1 116 ? 8.060 -3.379 -14.232 1.00 86.62 116 HIS A N 1
ATOM 939 C CA . HIS A 1 116 ? 8.926 -2.401 -14.895 1.00 86.62 116 HIS A CA 1
ATOM 940 C C . HIS A 1 116 ? 10.130 -3.062 -15.572 1.00 86.62 116 HIS A C 1
ATOM 942 O O . HIS A 1 116 ? 10.397 -2.797 -16.743 1.00 86.62 116 HIS A O 1
ATOM 948 N N . GLU A 1 117 ? 10.811 -3.994 -14.897 1.00 85.56 117 GLU A N 1
ATOM 949 C CA . GLU A 1 117 ? 11.897 -4.765 -15.517 1.00 85.56 117 GLU A CA 1
ATOM 950 C C . GLU A 1 117 ? 11.423 -5.557 -16.742 1.00 85.56 117 GLU A C 1
ATOM 952 O O . GLU A 1 117 ? 12.118 -5.612 -17.759 1.00 85.56 117 GLU A O 1
ATOM 957 N N . TYR A 1 118 ? 10.239 -6.168 -16.667 1.00 88.06 118 TYR A N 1
ATOM 958 C CA . TYR A 1 118 ? 9.648 -6.890 -17.788 1.00 88.06 118 TYR A CA 1
ATOM 959 C C . TYR A 1 118 ? 9.346 -5.960 -18.970 1.00 88.06 118 TYR A C 1
ATOM 961 O O . TYR A 1 118 ? 9.726 -6.273 -20.101 1.00 88.06 118 TYR A O 1
ATOM 969 N N . GLN A 1 119 ? 8.713 -4.808 -18.723 1.00 87.62 119 GLN A N 1
ATOM 970 C CA . GLN A 1 119 ? 8.437 -3.816 -19.765 1.00 87.62 119 GLN A CA 1
ATOM 971 C C . GLN A 1 119 ? 9.727 -3.303 -20.412 1.00 87.62 119 GLN A C 1
ATOM 973 O O . GLN A 1 119 ? 9.801 -3.201 -21.637 1.00 87.62 119 GLN A O 1
ATOM 978 N N . TRP A 1 120 ? 10.760 -3.047 -19.608 1.00 84.69 120 TRP A N 1
ATOM 979 C CA . TRP A 1 120 ? 12.072 -2.643 -20.099 1.00 84.69 120 TRP A CA 1
ATOM 980 C C . TRP A 1 120 ? 12.704 -3.710 -21.002 1.00 84.69 120 TRP A C 1
ATOM 982 O O . TRP A 1 120 ? 13.077 -3.418 -22.138 1.00 84.69 120 TRP A O 1
ATOM 992 N N . ARG A 1 121 ? 12.755 -4.972 -20.550 1.00 86.31 121 ARG A N 1
ATOM 993 C CA . ARG A 1 121 ? 13.287 -6.086 -21.357 1.00 86.31 121 ARG A CA 1
ATOM 994 C C . ARG A 1 121 ? 12.525 -6.264 -22.664 1.00 86.31 121 ARG A C 1
ATOM 996 O O . ARG A 1 121 ? 13.136 -6.569 -23.684 1.00 86.31 121 ARG A O 1
ATOM 1003 N N . ARG A 1 122 ? 11.205 -6.071 -22.643 1.00 87.69 122 ARG A N 1
ATOM 1004 C CA . ARG A 1 122 ? 10.381 -6.120 -23.850 1.00 87.69 122 ARG A CA 1
ATOM 1005 C C . ARG A 1 122 ? 10.764 -5.009 -24.831 1.00 87.69 122 ARG A C 1
ATOM 1007 O O . ARG A 1 122 ? 11.058 -5.330 -25.975 1.00 87.69 122 ARG A O 1
ATOM 1014 N N . LYS A 1 123 ? 10.854 -3.750 -24.383 1.00 83.44 123 LYS A N 1
ATOM 1015 C CA . LYS A 1 123 ? 11.292 -2.628 -25.237 1.00 83.44 123 LYS A CA 1
ATOM 1016 C C . LYS A 1 123 ? 12.679 -2.861 -25.836 1.00 83.44 123 LYS A C 1
ATOM 1018 O O . LYS A 1 123 ? 12.882 -2.592 -27.015 1.00 83.44 123 LYS A O 1
ATOM 1023 N N . LEU A 1 124 ? 13.611 -3.396 -25.045 1.00 83.50 124 LEU A N 1
ATOM 1024 C CA . LEU A 1 124 ? 14.957 -3.722 -25.517 1.00 83.50 124 LEU A CA 1
ATOM 1025 C C . LEU A 1 124 ? 14.932 -4.808 -26.602 1.00 83.50 124 LEU A C 1
ATOM 1027 O O . LEU A 1 124 ? 15.585 -4.669 -27.631 1.00 83.50 124 LEU A O 1
ATOM 1031 N N . ASN A 1 125 ? 14.152 -5.872 -26.403 1.00 85.25 125 ASN A N 1
ATOM 1032 C CA . ASN A 1 125 ? 14.013 -6.939 -27.393 1.00 85.25 125 ASN A CA 1
ATOM 1033 C C . ASN A 1 125 ? 13.332 -6.457 -28.680 1.00 85.25 125 ASN A C 1
ATOM 1035 O O . ASN A 1 125 ? 13.757 -6.854 -29.763 1.00 85.25 125 ASN A O 1
ATOM 1039 N N . ASP A 1 126 ? 12.322 -5.592 -28.574 1.00 86.31 126 ASP A N 1
ATOM 1040 C CA . ASP A 1 126 ? 11.646 -5.003 -29.733 1.00 86.31 126 ASP A CA 1
ATOM 1041 C C . ASP A 1 126 ? 12.618 -4.114 -30.534 1.00 86.31 126 ASP A C 1
ATOM 1043 O O . ASP A 1 126 ? 12.665 -4.201 -31.761 1.00 86.31 126 ASP A O 1
ATOM 1047 N N . ALA A 1 127 ? 13.460 -3.325 -29.851 1.00 81.69 127 ALA A N 1
ATOM 1048 C CA . ALA A 1 127 ? 14.511 -2.528 -30.487 1.00 81.69 127 ALA A CA 1
ATOM 1049 C C . ALA A 1 127 ? 15.572 -3.403 -31.176 1.00 81.69 127 ALA A C 1
ATOM 1051 O O . ALA A 1 127 ? 15.889 -3.175 -32.344 1.00 81.69 127 ALA A O 1
ATOM 1052 N N . ARG A 1 128 ? 16.052 -4.454 -30.495 1.00 82.81 128 ARG A N 1
ATOM 1053 C CA . ARG A 1 128 ? 16.984 -5.437 -31.071 1.00 82.81 128 ARG A CA 1
ATOM 1054 C C . ARG A 1 128 ? 16.397 -6.067 -32.322 1.00 82.81 128 ARG A C 1
ATOM 1056 O O . ARG A 1 128 ? 17.023 -6.023 -33.373 1.00 82.81 128 ARG A O 1
ATOM 1063 N N . TYR A 1 129 ? 15.167 -6.571 -32.246 1.00 83.94 129 TYR A N 1
ATOM 1064 C CA . TYR A 1 129 ? 14.494 -7.186 -33.386 1.00 83.94 129 TYR A CA 1
ATOM 1065 C C . TYR A 1 129 ? 14.348 -6.217 -34.565 1.00 83.94 129 TYR A C 1
ATOM 1067 O O . TYR A 1 129 ? 14.649 -6.592 -35.694 1.00 83.94 129 TYR A O 1
ATOM 1075 N N . ALA A 1 130 ? 13.961 -4.963 -34.311 1.00 82.19 130 ALA A N 1
ATOM 1076 C CA . ALA A 1 130 ? 13.867 -3.936 -35.348 1.00 82.19 130 ALA A CA 1
ATOM 1077 C C . ALA A 1 130 ? 15.227 -3.578 -35.975 1.00 82.19 130 ALA A C 1
ATOM 1079 O O . ALA A 1 130 ? 15.282 -3.182 -37.137 1.00 82.19 130 ALA A O 1
ATOM 1080 N N . SER A 1 131 ? 16.318 -3.719 -35.220 1.00 79.69 131 SER A N 1
ATOM 1081 C CA . SER A 1 131 ? 17.682 -3.441 -35.683 1.00 79.69 131 SER A CA 1
ATOM 1082 C C . SER A 1 131 ? 18.339 -4.600 -36.437 1.00 79.69 131 SER A C 1
ATOM 1084 O O . SER A 1 131 ? 19.411 -4.415 -37.020 1.00 79.69 131 SER A O 1
ATOM 1086 N N . ARG A 1 132 ? 17.732 -5.796 -36.419 1.00 81.81 132 ARG A N 1
ATOM 1087 C CA . ARG A 1 132 ? 18.305 -6.975 -37.070 1.00 81.81 132 ARG A CA 1
ATOM 1088 C C . ARG A 1 132 ? 18.410 -6.762 -38.567 1.00 81.81 132 ARG A C 1
ATOM 1090 O O . ARG A 1 132 ? 17.484 -6.291 -39.227 1.00 81.81 132 ARG A O 1
ATOM 1097 N N . CYS A 1 133 ? 19.549 -7.166 -39.110 1.00 78.50 133 CYS A N 1
ATOM 1098 C CA . CYS A 1 133 ? 19.762 -7.106 -40.539 1.00 78.50 133 CYS A CA 1
ATOM 1099 C C . CYS A 1 133 ? 18.951 -8.205 -41.240 1.00 78.50 133 CYS A C 1
ATOM 1101 O O . CYS A 1 133 ? 19.260 -9.383 -41.114 1.00 78.50 133 CYS A O 1
ATOM 1103 N N . THR A 1 134 ? 17.936 -7.812 -42.007 1.00 79.69 134 THR A N 1
ATOM 1104 C CA . THR A 1 134 ? 17.103 -8.716 -42.827 1.00 79.69 134 THR A CA 1
ATOM 1105 C C . THR A 1 134 ? 17.520 -8.736 -44.302 1.00 79.69 134 THR A C 1
ATOM 1107 O O . THR A 1 134 ? 16.808 -9.252 -45.160 1.00 79.69 134 THR A O 1
ATOM 1110 N N . HIS A 1 135 ? 18.663 -8.129 -44.626 1.00 84.56 135 HIS A N 1
ATOM 1111 C CA . HIS A 1 135 ? 19.165 -8.030 -45.990 1.00 84.56 135 HIS A CA 1
ATOM 1112 C C . HIS A 1 135 ? 19.921 -9.304 -46.395 1.00 84.56 135 HIS A C 1
ATOM 1114 O O . HIS A 1 135 ? 20.706 -9.833 -45.611 1.00 84.56 135 HIS A O 1
ATOM 1120 N N . TRP A 1 136 ? 19.786 -9.729 -47.657 1.00 84.25 136 TRP A N 1
ATOM 1121 C CA . TRP A 1 136 ? 20.398 -10.959 -48.198 1.00 84.25 136 TRP A CA 1
ATOM 1122 C C . TRP A 1 136 ? 21.922 -11.055 -47.989 1.00 84.25 136 TRP A C 1
ATOM 1124 O O . TRP A 1 136 ? 22.491 -12.145 -47.905 1.00 84.25 136 TRP A O 1
ATOM 1134 N N . LEU A 1 137 ? 22.598 -9.905 -47.892 1.00 81.81 137 LEU A N 1
ATOM 1135 C CA . LEU A 1 137 ? 24.034 -9.828 -47.611 1.00 81.81 137 LEU A CA 1
ATOM 1136 C C . LEU A 1 137 ? 24.363 -10.346 -46.202 1.00 81.81 137 LEU A C 1
ATOM 1138 O O . LEU A 1 137 ? 25.373 -11.016 -46.016 1.00 81.81 137 LEU A O 1
ATOM 1142 N N . CYS A 1 138 ? 23.505 -10.070 -45.223 1.00 82.25 138 CYS A N 1
ATOM 1143 C CA . CYS A 1 138 ? 23.671 -10.547 -43.855 1.00 82.25 138 CYS A CA 1
ATOM 1144 C C . CYS A 1 138 ? 23.424 -12.054 -43.753 1.00 82.25 138 CYS A C 1
ATOM 1146 O O . CYS A 1 138 ? 24.204 -12.749 -43.104 1.00 82.25 138 CYS A O 1
ATOM 1148 N N . ASP A 1 139 ? 22.450 -12.578 -44.503 1.00 80.44 139 ASP A N 1
ATOM 1149 C CA . ASP A 1 139 ? 22.238 -14.025 -44.635 1.00 80.44 139 ASP A CA 1
ATOM 1150 C C . ASP A 1 139 ? 23.455 -14.717 -45.259 1.00 80.44 139 ASP A C 1
ATOM 1152 O O . ASP A 1 139 ? 23.897 -15.759 -44.780 1.00 80.44 139 ASP A O 1
ATOM 1156 N N . SER A 1 140 ? 24.051 -14.103 -46.285 1.00 84.00 140 SER A N 1
ATOM 1157 C CA . SER A 1 140 ? 25.276 -14.605 -46.925 1.00 84.00 140 SER A CA 1
ATOM 1158 C C . SER A 1 140 ? 26.459 -14.637 -45.950 1.00 84.00 140 SER A C 1
ATOM 1160 O O . SER A 1 140 ? 27.196 -15.620 -45.899 1.00 84.00 140 SER A O 1
ATOM 1162 N N . ILE A 1 141 ? 26.629 -13.589 -45.135 1.00 81.44 141 ILE A N 1
ATOM 1163 C CA . ILE A 1 141 ? 27.680 -13.522 -44.107 1.00 81.44 141 ILE A CA 1
ATOM 1164 C C . ILE A 1 141 ? 27.459 -14.600 -43.038 1.00 81.44 141 ILE A C 1
ATOM 1166 O O . ILE A 1 141 ? 28.391 -15.329 -42.700 1.00 81.44 141 ILE A O 1
ATOM 1170 N N . ASN A 1 142 ? 26.228 -14.756 -42.553 1.00 84.56 142 ASN A N 1
ATOM 1171 C CA . ASN A 1 142 ? 25.878 -15.776 -41.566 1.00 84.56 142 ASN A CA 1
ATOM 1172 C C . ASN A 1 142 ? 26.114 -17.201 -42.097 1.00 84.56 142 ASN A C 1
ATOM 1174 O O . ASN A 1 142 ? 26.616 -18.058 -41.369 1.00 84.56 142 ASN A O 1
ATOM 1178 N N . GLN A 1 143 ? 25.814 -17.458 -43.375 1.00 81.56 143 GLN A N 1
ATOM 1179 C CA . GLN A 1 143 ? 26.060 -18.754 -44.017 1.00 81.56 143 GLN A CA 1
ATOM 1180 C C . GLN A 1 143 ? 27.552 -19.088 -44.123 1.00 81.56 143 GLN A C 1
ATOM 1182 O O . GLN A 1 143 ? 27.933 -20.232 -43.887 1.00 81.56 143 GLN A O 1
ATOM 1187 N N . VAL A 1 144 ? 28.404 -18.104 -44.432 1.00 88.06 144 VAL A N 1
ATOM 1188 C CA . VAL A 1 144 ? 29.864 -18.303 -44.522 1.00 88.06 144 VAL A CA 1
ATOM 1189 C C . VAL A 1 144 ? 30.471 -18.645 -43.161 1.00 88.06 144 VAL A C 1
ATOM 1191 O O . VAL A 1 144 ? 31.390 -19.457 -43.080 1.00 88.06 144 VAL A O 1
ATOM 1194 N N . TRP A 1 145 ? 29.959 -18.042 -42.089 1.00 82.25 145 TRP A N 1
ATOM 1195 C CA . TRP A 1 145 ? 30.496 -18.215 -40.738 1.00 82.25 145 TRP A CA 1
ATOM 1196 C C . TRP A 1 145 ? 29.829 -19.361 -39.965 1.00 82.25 145 TRP A C 1
ATOM 1198 O O . TRP A 1 145 ? 30.305 -19.729 -38.893 1.00 82.25 145 TRP A O 1
ATOM 1208 N N . GLY A 1 146 ? 28.735 -19.927 -40.489 1.00 78.50 146 GLY A N 1
ATOM 1209 C CA . GLY A 1 146 ? 27.970 -21.005 -39.852 1.00 78.50 146 GLY A CA 1
ATOM 1210 C C . GLY A 1 146 ? 27.305 -20.611 -38.525 1.00 78.50 146 GLY A C 1
ATOM 1211 O O . GLY A 1 146 ? 26.804 -21.477 -37.810 1.00 78.50 146 GLY A O 1
ATOM 1212 N N . ILE A 1 147 ? 27.323 -19.322 -38.179 1.00 79.38 147 ILE A N 1
ATOM 1213 C CA . ILE A 1 147 ? 26.818 -18.734 -36.934 1.00 79.38 147 ILE A CA 1
ATOM 1214 C C . ILE A 1 147 ? 26.161 -17.396 -37.295 1.00 79.38 147 ILE A C 1
ATOM 1216 O O . ILE A 1 147 ? 26.586 -16.723 -38.234 1.00 79.38 147 ILE A O 1
ATOM 1220 N N . ASP A 1 148 ? 25.138 -16.992 -36.543 1.00 77.94 148 ASP A N 1
ATOM 1221 C CA . ASP A 1 148 ? 24.413 -15.732 -36.742 1.00 77.94 148 ASP A CA 1
ATOM 1222 C C . ASP A 1 148 ? 25.197 -14.503 -36.226 1.00 77.94 148 ASP A C 1
ATOM 1224 O O . ASP A 1 148 ? 24.821 -13.842 -35.258 1.00 77.94 148 ASP A O 1
ATOM 1228 N N . VAL A 1 149 ? 26.350 -14.228 -36.847 1.00 81.25 149 VAL A N 1
ATOM 1229 C CA . VAL A 1 149 ? 27.280 -13.148 -36.464 1.00 81.25 149 VAL A CA 1
ATOM 1230 C C . VAL A 1 149 ? 26.647 -11.768 -36.647 1.00 81.25 149 VAL A C 1
ATOM 1232 O O . VAL A 1 149 ? 26.909 -10.853 -35.863 1.00 81.25 149 VAL A O 1
ATOM 1235 N N . THR A 1 150 ? 25.794 -11.606 -37.660 1.00 80.69 150 THR A N 1
ATOM 1236 C CA . THR A 1 150 ? 25.162 -10.313 -37.942 1.00 80.69 150 THR A CA 1
ATOM 1237 C C . THR A 1 150 ? 24.137 -9.935 -36.879 1.00 80.69 150 THR A C 1
ATOM 1239 O O . THR A 1 150 ? 24.164 -8.785 -36.445 1.00 80.69 150 THR A O 1
ATOM 1242 N N . SER A 1 151 ? 23.345 -10.885 -36.359 1.00 77.75 151 SER A N 1
ATOM 1243 C CA . SER A 1 151 ? 22.461 -10.628 -35.214 1.00 77.75 151 SER A CA 1
ATOM 1244 C C . SER A 1 151 ? 23.232 -10.243 -33.954 1.00 77.75 151 SER A C 1
ATOM 1246 O O . SER A 1 151 ? 22.815 -9.322 -33.261 1.00 77.75 151 SER A O 1
ATOM 1248 N N . TYR A 1 152 ? 24.381 -10.870 -33.664 1.00 80.25 152 TYR A N 1
ATOM 1249 C CA . TYR A 1 152 ? 25.212 -10.469 -32.518 1.00 80.25 152 TYR A CA 1
ATOM 1250 C C . TYR A 1 152 ? 25.682 -9.015 -32.624 1.00 80.25 152 TYR A C 1
ATOM 1252 O O . TYR A 1 152 ? 25.641 -8.278 -31.639 1.00 80.25 152 TYR A O 1
ATOM 1260 N N . PHE A 1 153 ? 26.116 -8.595 -33.815 1.00 82.62 153 PHE A N 1
ATOM 1261 C CA . PHE A 1 153 ? 26.550 -7.220 -34.041 1.00 82.62 153 PHE A CA 1
ATOM 1262 C C . PHE A 1 153 ? 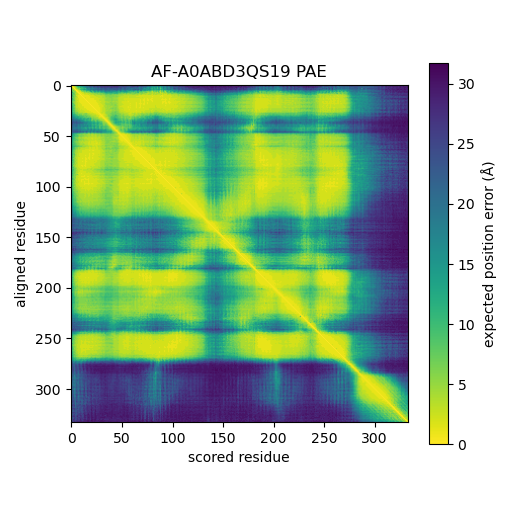25.380 -6.233 -33.966 1.00 82.62 153 PHE A C 1
ATOM 1264 O O . PHE A 1 153 ? 25.495 -5.213 -33.289 1.00 82.62 153 PHE A O 1
ATOM 1271 N N . THR A 1 154 ? 24.250 -6.525 -34.618 1.00 80.19 154 THR A N 1
ATOM 1272 C CA . THR A 1 154 ? 23.085 -5.629 -34.595 1.00 80.19 154 THR A CA 1
ATOM 1273 C C . THR A 1 154 ? 22.447 -5.550 -33.216 1.00 80.19 154 THR A C 1
ATOM 1275 O O . THR A 1 154 ? 22.082 -4.458 -32.795 1.00 80.19 154 THR A O 1
ATOM 1278 N N . ASP A 1 155 ? 22.393 -6.657 -32.470 1.00 81.56 155 ASP A N 1
ATOM 1279 C CA . ASP A 1 155 ? 21.885 -6.671 -31.098 1.00 81.56 155 ASP A CA 1
ATOM 1280 C C . ASP A 1 155 ? 22.810 -5.843 -30.180 1.00 81.56 155 ASP A C 1
ATOM 1282 O O . ASP A 1 155 ? 22.322 -5.013 -29.415 1.00 81.56 155 ASP A O 1
ATOM 1286 N N . ALA A 1 156 ? 24.140 -5.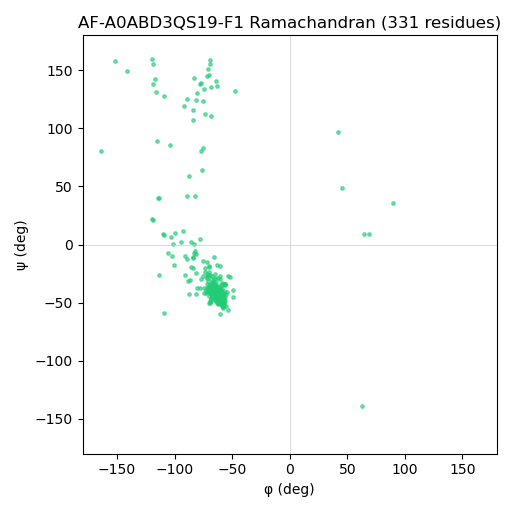970 -30.310 1.00 80.25 156 ALA A N 1
ATOM 1287 C CA . ALA A 1 156 ? 25.100 -5.156 -29.554 1.00 80.25 156 ALA A CA 1
ATOM 1288 C C . ALA A 1 156 ? 25.047 -3.663 -29.930 1.00 80.25 156 ALA A C 1
ATOM 1290 O O . ALA A 1 156 ? 25.163 -2.790 -29.069 1.00 80.25 156 ALA A O 1
ATOM 1291 N N . TRP A 1 157 ? 24.848 -3.355 -31.213 1.00 81.12 157 TRP A N 1
ATOM 1292 C CA . TRP A 1 157 ? 24.684 -1.985 -31.693 1.00 81.12 157 TRP A CA 1
ATOM 1293 C C . TRP A 1 157 ? 23.368 -1.368 -31.210 1.00 81.12 157 TRP A C 1
ATOM 1295 O O . TRP A 1 157 ? 23.343 -0.223 -30.756 1.00 81.12 157 TRP A O 1
ATOM 1305 N N . SER A 1 158 ? 22.277 -2.133 -31.249 1.00 78.25 158 SER A N 1
ATOM 1306 C CA . SER A 1 158 ? 20.988 -1.740 -30.684 1.00 78.25 158 SER A CA 1
ATOM 1307 C C . SER A 1 158 ? 21.107 -1.493 -29.188 1.00 78.25 158 SER A C 1
ATOM 1309 O O . SER A 1 158 ? 20.655 -0.460 -28.710 1.00 78.25 158 SER A O 1
ATOM 1311 N N . ASP A 1 159 ? 21.767 -2.377 -28.443 1.00 77.50 159 ASP A N 1
ATOM 1312 C CA . ASP A 1 159 ? 22.001 -2.191 -27.010 1.00 77.50 159 ASP A CA 1
ATOM 1313 C C . ASP A 1 159 ? 22.778 -0.907 -26.726 1.00 77.50 159 ASP A C 1
ATOM 1315 O O . ASP A 1 159 ? 22.378 -0.131 -25.866 1.00 77.50 159 ASP A O 1
ATOM 1319 N N . LEU A 1 160 ? 23.847 -0.636 -27.481 1.00 78.00 160 LEU A N 1
ATOM 1320 C CA . LEU A 1 160 ? 24.648 0.579 -27.325 1.00 78.00 160 LEU A CA 1
ATOM 1321 C C . LEU A 1 160 ? 23.837 1.847 -27.637 1.00 78.00 160 LEU A C 1
ATOM 1323 O O . LEU A 1 160 ? 23.885 2.823 -26.888 1.00 78.00 160 LEU A O 1
ATOM 1327 N N . THR A 1 161 ? 23.090 1.837 -28.742 1.00 73.50 161 THR A N 1
ATOM 1328 C CA . THR A 1 161 ? 22.302 2.992 -29.202 1.00 73.50 161 THR A CA 1
ATOM 1329 C C . THR A 1 161 ? 21.055 3.230 -28.355 1.00 73.50 161 THR A C 1
ATOM 1331 O O . THR A 1 161 ? 20.592 4.365 -28.269 1.00 73.50 161 THR A O 1
ATOM 1334 N N . THR A 1 162 ? 20.545 2.200 -27.678 1.00 68.75 162 THR A N 1
ATOM 1335 C CA . THR A 1 162 ? 19.446 2.315 -26.713 1.00 68.75 162 THR A CA 1
ATOM 1336 C C . THR A 1 162 ? 19.946 2.667 -25.306 1.00 68.75 162 THR A C 1
ATOM 1338 O O . THR A 1 162 ? 19.269 3.405 -24.597 1.00 68.75 162 THR A O 1
ATOM 1341 N N . LEU A 1 163 ? 21.153 2.262 -24.897 1.00 67.06 163 LEU A N 1
ATOM 1342 C CA . LEU A 1 163 ? 21.655 2.512 -23.538 1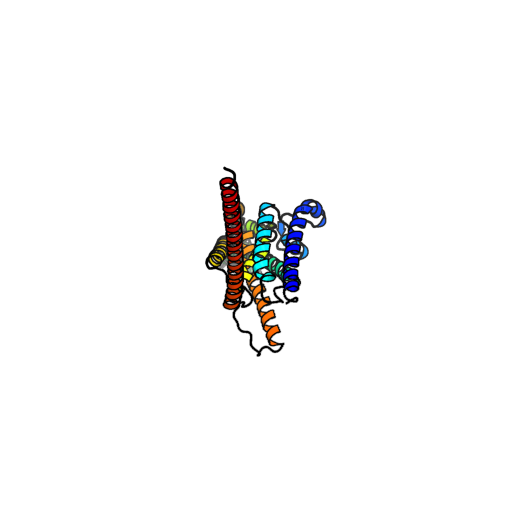.00 67.06 163 LEU A CA 1
ATOM 1343 C C . LEU A 1 163 ? 21.699 4.001 -23.160 1.00 67.06 163 LEU A C 1
ATOM 1345 O O . LEU A 1 163 ? 21.309 4.365 -22.057 1.00 67.06 163 LEU A O 1
ATOM 1349 N N . PHE A 1 164 ? 22.179 4.861 -24.060 1.00 65.81 164 PHE A N 1
ATOM 1350 C CA . PHE A 1 164 ? 22.349 6.295 -23.798 1.00 65.81 164 PHE A CA 1
ATOM 1351 C C . PHE A 1 164 ? 21.029 7.073 -23.668 1.00 65.81 164 PHE A C 1
ATOM 1353 O O . PHE A 1 164 ? 20.864 7.773 -22.669 1.00 65.81 164 PHE A O 1
ATOM 1360 N N . PRO A 1 165 ? 20.063 6.959 -24.600 1.00 63.12 165 PRO A N 1
ATOM 1361 C CA . PRO A 1 165 ? 18.766 7.622 -24.457 1.00 63.12 165 PRO A CA 1
ATOM 1362 C C . PRO A 1 165 ? 17.889 7.019 -23.347 1.00 63.12 165 PRO A C 1
ATOM 1364 O O . PRO A 1 165 ? 16.971 7.690 -22.884 1.00 63.12 165 PRO A O 1
ATOM 1367 N N . PHE A 1 166 ? 18.168 5.790 -22.892 1.00 68.12 166 PHE A N 1
ATOM 1368 C CA . PHE A 1 166 ? 17.399 5.116 -21.836 1.00 68.12 166 PHE A CA 1
ATOM 1369 C C . PHE A 1 166 ? 18.148 4.948 -20.505 1.00 68.12 166 PHE A C 1
ATOM 1371 O O . PHE A 1 166 ? 17.635 4.288 -19.598 1.00 68.12 166 PHE A O 1
ATOM 1378 N N . ALA A 1 167 ? 19.320 5.568 -20.343 1.00 72.44 167 ALA A N 1
ATOM 1379 C CA . ALA A 1 167 ? 20.074 5.548 -19.087 1.00 72.44 167 ALA A CA 1
ATOM 1380 C C . ALA A 1 167 ? 19.237 6.080 -17.911 1.00 72.44 167 ALA A C 1
ATOM 1382 O O . ALA A 1 167 ? 19.329 5.557 -16.801 1.00 72.44 167 ALA A O 1
ATOM 1383 N N . ASP A 1 168 ? 18.372 7.060 -18.189 1.00 72.25 168 ASP A N 1
ATOM 1384 C CA . ASP A 1 168 ? 17.393 7.596 -17.245 1.00 72.25 168 ASP A CA 1
ATOM 1385 C C . ASP A 1 168 ? 16.449 6.498 -16.726 1.00 72.25 168 ASP A C 1
ATOM 1387 O O . ASP A 1 168 ? 16.358 6.275 -15.525 1.00 72.25 168 ASP A O 1
ATOM 1391 N N . ILE A 1 169 ? 15.857 5.703 -17.626 1.00 73.56 169 ILE A N 1
ATOM 1392 C CA . ILE A 1 169 ? 14.943 4.606 -17.270 1.00 73.56 169 ILE A CA 1
ATOM 1393 C C . ILE A 1 169 ? 15.651 3.539 -16.430 1.00 73.56 169 ILE A C 1
ATOM 1395 O O . ILE A 1 169 ? 15.107 3.077 -15.428 1.00 73.56 169 ILE A O 1
ATOM 1399 N N . VAL A 1 170 ? 16.865 3.132 -16.811 1.00 76.06 170 VAL A N 1
ATOM 1400 C CA . VAL A 1 170 ? 17.621 2.112 -16.063 1.00 76.06 170 VAL A CA 1
ATOM 1401 C C . VAL A 1 170 ? 17.967 2.612 -14.657 1.00 76.06 170 VAL A C 1
ATOM 1403 O O . VAL A 1 170 ? 17.806 1.875 -13.681 1.00 76.06 170 VAL A O 1
ATOM 1406 N N . SER A 1 171 ? 18.392 3.873 -14.546 1.00 77.06 171 SER A N 1
ATOM 1407 C CA . SER A 1 171 ? 18.656 4.537 -13.266 1.00 77.06 171 SER A CA 1
ATOM 1408 C C . SER A 1 171 ? 17.394 4.624 -12.402 1.00 77.06 171 SER A C 1
ATOM 1410 O O . SER A 1 171 ? 17.427 4.293 -11.217 1.00 77.06 171 SER A O 1
ATOM 1412 N N . SER A 1 172 ? 16.255 4.964 -13.001 1.00 75.19 172 SER A N 1
ATOM 1413 C CA . SER A 1 172 ? 14.964 5.031 -12.322 1.00 75.19 172 SER A CA 1
ATOM 1414 C C . SER A 1 172 ? 14.442 3.680 -11.856 1.00 75.19 172 SER A C 1
ATOM 1416 O O . SER A 1 172 ? 13.928 3.586 -10.746 1.00 75.19 172 SER A O 1
ATOM 1418 N N . ILE A 1 173 ? 14.602 2.608 -12.641 1.00 77.56 173 ILE A N 1
ATOM 1419 C CA . ILE A 1 173 ? 14.270 1.246 -12.187 1.00 77.56 173 ILE A CA 1
ATOM 1420 C C . ILE A 1 173 ? 15.112 0.903 -10.955 1.00 77.56 173 ILE A C 1
ATOM 1422 O O . ILE A 1 173 ? 14.584 0.387 -9.971 1.00 77.56 173 ILE A O 1
ATOM 1426 N N . TYR A 1 174 ? 16.409 1.220 -10.982 1.00 76.69 174 TYR A N 1
ATOM 1427 C CA . TYR A 1 174 ? 17.293 0.997 -9.841 1.00 76.69 174 TYR A CA 1
ATOM 1428 C C . TYR A 1 174 ? 16.880 1.833 -8.620 1.00 76.69 174 TYR A C 1
ATOM 1430 O O . TYR A 1 174 ? 16.875 1.323 -7.498 1.00 76.69 174 TYR A O 1
ATOM 1438 N N . HIS A 1 175 ? 16.480 3.090 -8.821 1.00 73.69 175 HIS A N 1
ATOM 1439 C CA . HIS A 1 175 ? 15.987 3.948 -7.747 1.00 73.69 175 HIS A CA 1
ATOM 1440 C C . HIS A 1 175 ? 14.665 3.433 -7.163 1.00 73.69 175 HIS A C 1
ATOM 1442 O O . HIS A 1 175 ? 14.524 3.341 -5.948 1.00 73.69 175 HIS A O 1
ATOM 1448 N N . PHE A 1 176 ? 13.739 2.986 -8.014 1.00 73.12 176 PHE A N 1
ATOM 1449 C CA . PHE A 1 176 ? 12.466 2.388 -7.612 1.00 73.12 176 PHE A CA 1
ATOM 1450 C C . PHE A 1 176 ? 12.654 1.121 -6.761 1.00 73.12 176 PHE A C 1
ATOM 1452 O O . PHE A 1 176 ? 11.850 0.818 -5.881 1.00 73.12 176 PHE A O 1
ATOM 1459 N N . GLN A 1 177 ? 13.748 0.387 -6.977 1.00 74.12 177 GLN A N 1
ATOM 1460 C CA . GLN A 1 177 ? 14.116 -0.772 -6.161 1.00 74.12 177 GLN A CA 1
ATOM 1461 C C . GLN A 1 177 ? 14.611 -0.414 -4.755 1.00 74.12 177 GLN A C 1
ATOM 1463 O O . GLN A 1 177 ? 14.690 -1.307 -3.906 1.00 74.12 177 GLN A O 1
ATOM 1468 N N . LEU A 1 178 ? 14.948 0.852 -4.501 1.00 72.56 178 LEU A N 1
ATOM 1469 C CA . LEU A 1 178 ? 15.414 1.375 -3.220 1.00 72.56 178 LEU A CA 1
ATOM 1470 C C . LEU A 1 178 ? 14.288 2.157 -2.533 1.00 72.56 178 LEU A C 1
ATOM 1472 O O . LEU A 1 178 ? 14.211 3.379 -2.601 1.00 72.56 178 LEU A O 1
ATOM 1476 N N . ILE A 1 179 ? 13.431 1.447 -1.807 1.00 69.06 179 ILE A N 1
ATOM 1477 C CA . ILE A 1 179 ? 12.299 2.043 -1.093 1.00 69.06 179 ILE A CA 1
ATOM 1478 C C . ILE A 1 179 ? 12.823 2.754 0.157 1.00 69.06 179 ILE A C 1
ATOM 1480 O O . ILE A 1 179 ? 13.453 2.128 1.013 1.00 69.06 179 ILE A O 1
ATOM 1484 N N . ARG A 1 180 ? 12.544 4.048 0.323 1.00 67.88 180 ARG A N 1
ATOM 1485 C CA . ARG A 1 180 ? 12.739 4.708 1.623 1.00 67.88 180 ARG A CA 1
ATOM 1486 C C . ARG A 1 180 ? 11.800 4.083 2.655 1.00 67.88 180 ARG A C 1
ATOM 1488 O O . ARG A 1 180 ? 10.671 3.731 2.349 1.00 67.88 180 ARG A O 1
ATOM 1495 N N . ARG A 1 181 ? 12.252 3.883 3.894 1.00 69.31 181 ARG A N 1
ATOM 1496 C CA . ARG A 1 181 ? 11.385 3.280 4.919 1.00 69.31 181 ARG A CA 1
ATOM 1497 C C . ARG A 1 181 ? 10.258 4.246 5.295 1.00 69.31 181 ARG A C 1
ATOM 1499 O O . ARG A 1 181 ? 10.492 5.253 5.958 1.00 69.31 181 ARG A O 1
ATOM 1506 N N . ILE A 1 182 ? 9.045 3.874 4.896 1.00 64.56 182 ILE A N 1
ATOM 1507 C CA . ILE A 1 182 ? 7.809 4.663 4.996 1.00 64.56 182 ILE A CA 1
ATOM 1508 C C . ILE A 1 182 ? 6.998 4.359 6.271 1.00 64.56 182 ILE A C 1
ATOM 1510 O O . ILE A 1 182 ? 5.913 4.897 6.476 1.00 64.56 182 ILE A O 1
ATOM 1514 N N . GLY A 1 183 ? 7.479 3.483 7.154 1.00 81.94 183 GLY A N 1
ATOM 1515 C CA . GLY A 1 183 ? 6.764 3.131 8.381 1.00 81.94 183 GLY A CA 1
ATOM 1516 C C . GLY A 1 183 ? 5.413 2.450 8.129 1.00 81.94 183 GLY A C 1
ATOM 1517 O O . GLY A 1 183 ? 5.280 1.580 7.267 1.00 81.94 183 GLY A O 1
ATOM 1518 N N . ALA A 1 184 ? 4.401 2.829 8.912 1.00 89.38 184 ALA A N 1
ATOM 1519 C CA . ALA A 1 184 ? 3.101 2.159 8.953 1.00 89.38 184 ALA A CA 1
ATOM 1520 C C . ALA A 1 184 ? 2.095 2.644 7.888 1.00 89.38 184 ALA A C 1
ATOM 1522 O O . ALA A 1 184 ? 0.963 2.158 7.864 1.00 89.38 184 ALA A O 1
ATOM 1523 N N . SER A 1 185 ? 2.469 3.576 7.007 1.00 91.50 185 SER A N 1
ATOM 1524 C CA . SER A 1 185 ? 1.560 4.188 6.022 1.00 91.50 185 SER A CA 1
ATOM 1525 C C . SER A 1 185 ? 0.910 3.153 5.092 1.00 91.50 185 SER A C 1
ATOM 1527 O O . SER A 1 185 ? -0.312 3.116 4.975 1.00 91.50 185 SER A O 1
ATOM 1529 N N . GLY A 1 186 ? 1.676 2.202 4.547 1.00 91.50 186 GLY A N 1
ATOM 1530 C CA . GLY A 1 186 ? 1.118 1.099 3.749 1.00 91.50 186 GLY A CA 1
ATOM 1531 C C . GLY A 1 186 ? 0.095 0.238 4.512 1.00 91.50 186 GLY A C 1
ATOM 1532 O O . GLY A 1 186 ? -0.892 -0.223 3.937 1.00 91.50 186 GLY A O 1
ATOM 1533 N N . VAL A 1 187 ? 0.269 0.071 5.830 1.00 95.25 187 VAL A N 1
ATOM 1534 C CA . VAL A 1 187 ? -0.704 -0.633 6.685 1.00 95.25 187 VAL A CA 1
ATOM 1535 C C . VAL A 1 187 ? -1.977 0.183 6.855 1.00 95.25 187 VAL A C 1
ATOM 1537 O O . VAL A 1 187 ? -3.071 -0.367 6.762 1.00 95.25 187 VAL A O 1
ATOM 1540 N N . ILE A 1 188 ? -1.837 1.486 7.094 1.00 95.50 188 ILE A N 1
ATOM 1541 C CA . ILE A 1 188 ? -2.956 2.417 7.259 1.00 95.50 188 ILE A CA 1
ATOM 1542 C C . ILE A 1 188 ? -3.829 2.411 6.013 1.00 95.50 188 ILE A C 1
ATOM 1544 O O . ILE A 1 188 ? -5.041 2.248 6.131 1.00 95.50 188 ILE A O 1
ATOM 1548 N N . TYR A 1 189 ? -3.219 2.488 4.832 1.00 95.62 189 TYR A N 1
ATOM 1549 C CA . TYR A 1 189 ? -3.940 2.371 3.571 1.00 95.62 189 TYR A CA 1
ATOM 1550 C C . TYR A 1 189 ? -4.596 1.002 3.404 1.00 95.62 189 TYR A C 1
ATOM 1552 O O . TYR A 1 189 ? -5.742 0.923 2.965 1.00 95.62 189 TYR A O 1
ATOM 1560 N N . GLY A 1 190 ? -3.946 -0.078 3.843 1.00 96.94 190 GLY A N 1
ATOM 1561 C CA . GLY A 1 190 ? -4.596 -1.386 3.923 1.00 96.94 190 GLY A CA 1
ATOM 1562 C C . GLY A 1 190 ? -5.822 -1.396 4.831 1.00 96.94 190 GLY A C 1
ATOM 1563 O O . GLY A 1 190 ? -6.875 -1.904 4.450 1.00 96.94 190 GLY A O 1
ATOM 1564 N N . TRP A 1 191 ? -5.764 -0.758 5.994 1.00 97.06 191 TRP A N 1
ATOM 1565 C CA . TRP A 1 191 ? -6.936 -0.612 6.853 1.00 97.06 191 TRP A CA 1
ATOM 1566 C C . TRP A 1 191 ? -8.001 0.304 6.231 1.00 97.06 191 TRP A C 1
ATOM 1568 O O . TRP A 1 191 ? -9.187 -0.010 6.309 1.00 97.06 191 TRP A O 1
ATOM 1578 N N . MET A 1 192 ? -7.627 1.359 5.508 1.00 95.56 192 MET A N 1
ATOM 1579 C CA . MET A 1 192 ? -8.576 2.146 4.708 1.00 95.56 192 MET A CA 1
ATOM 1580 C C . MET A 1 192 ? -9.268 1.280 3.643 1.00 95.56 192 MET A C 1
ATOM 1582 O O . MET A 1 192 ? -10.493 1.322 3.520 1.00 95.56 192 MET A O 1
ATOM 1586 N N . GLY A 1 193 ? -8.528 0.420 2.939 1.00 96.19 193 GLY A N 1
ATOM 1587 C CA . GLY A 1 193 ? -9.075 -0.542 1.978 1.00 96.19 193 GLY A CA 1
ATOM 1588 C C . GLY A 1 193 ? -10.017 -1.564 2.624 1.00 96.19 193 GLY A C 1
ATOM 1589 O O . GLY A 1 193 ? -11.132 -1.786 2.143 1.00 96.19 193 GLY A O 1
ATOM 1590 N N . MET A 1 194 ? -9.634 -2.126 3.776 1.00 96.81 194 MET A N 1
ATOM 1591 C CA . MET A 1 194 ? -10.515 -2.979 4.587 1.00 96.81 194 MET A CA 1
ATOM 1592 C C . MET A 1 194 ? -11.793 -2.233 4.979 1.00 96.81 194 MET A C 1
ATOM 1594 O O . MET A 1 194 ? -12.883 -2.811 4.966 1.00 96.81 194 MET A O 1
ATOM 1598 N N . ARG A 1 195 ? -11.686 -0.949 5.333 1.00 94.81 195 ARG A N 1
ATOM 1599 C CA . ARG A 1 195 ? -12.815 -0.118 5.754 1.00 94.81 195 ARG A CA 1
ATOM 1600 C C . ARG A 1 195 ? -13.767 0.159 4.598 1.00 94.81 195 ARG A C 1
ATOM 1602 O O . ARG A 1 195 ? -14.978 0.025 4.784 1.00 94.81 195 ARG A O 1
ATOM 1609 N N . LEU A 1 196 ? -13.231 0.462 3.418 1.00 94.25 196 LEU A N 1
ATOM 1610 C CA . LEU A 1 196 ? -13.993 0.626 2.184 1.00 94.25 196 LEU A CA 1
ATOM 1611 C C . LEU A 1 196 ? -14.783 -0.652 1.876 1.00 94.25 196 LEU A C 1
ATOM 1613 O O . LEU A 1 196 ? -16.011 -0.615 1.807 1.00 94.25 196 LEU A O 1
ATOM 1617 N N . PHE A 1 197 ? -14.102 -1.800 1.830 1.00 94.94 197 PHE A N 1
ATOM 1618 C CA . PHE A 1 197 ? -14.738 -3.099 1.611 1.00 94.94 197 PHE A CA 1
ATOM 1619 C C . PHE A 1 197 ? -15.821 -3.401 2.662 1.00 94.94 197 PHE A C 1
ATOM 1621 O O . PHE A 1 197 ? -16.971 -3.708 2.338 1.00 94.94 197 PHE A O 1
ATOM 1628 N N . THR A 1 198 ? -15.482 -3.292 3.946 1.00 93.81 198 THR A N 1
ATOM 1629 C CA . THR A 1 198 ? -16.415 -3.635 5.027 1.00 93.81 198 THR A CA 1
ATOM 1630 C C . THR A 1 198 ? -17.625 -2.707 5.073 1.00 93.81 198 THR A C 1
ATOM 1632 O O . THR A 1 198 ? -18.706 -3.168 5.432 1.00 93.81 198 THR A O 1
ATOM 1635 N N . SER A 1 199 ? -17.489 -1.445 4.659 1.00 91.19 199 SER A N 1
ATOM 1636 C CA . SER A 1 199 ? -18.610 -0.503 4.579 1.00 91.19 199 SER A CA 1
ATOM 1637 C C . SER A 1 199 ? -19.679 -0.919 3.560 1.00 91.19 199 SER A C 1
ATOM 1639 O O . SER A 1 199 ? -20.869 -0.686 3.787 1.00 91.19 199 SER A 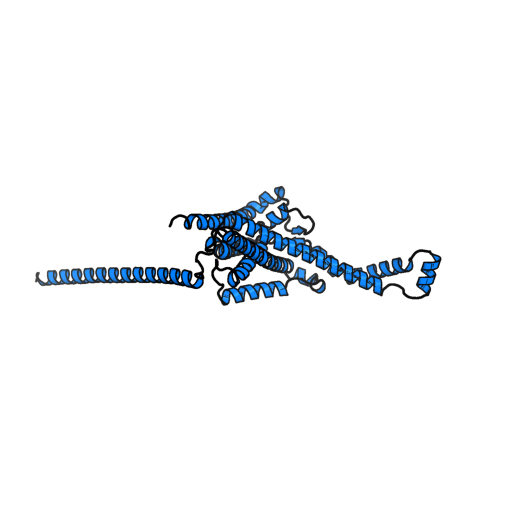O 1
ATOM 1641 N N . CYS A 1 200 ? -19.268 -1.576 2.471 1.00 88.69 200 CYS A N 1
ATOM 1642 C CA . CYS A 1 200 ? -20.156 -2.033 1.406 1.00 88.69 200 CYS A CA 1
ATOM 1643 C C . CYS A 1 200 ? -20.740 -3.421 1.699 1.00 88.69 200 CYS A C 1
ATOM 1645 O O . CYS A 1 200 ? -21.931 -3.649 1.486 1.00 88.69 200 CYS A O 1
ATOM 1647 N N . PHE A 1 201 ? -19.914 -4.345 2.201 1.00 90.06 201 PHE A N 1
ATOM 1648 C CA . PHE A 1 201 ? -20.247 -5.775 2.215 1.00 90.06 201 PHE A CA 1
ATOM 1649 C C . PHE A 1 201 ? -20.447 -6.367 3.611 1.00 90.06 201 PHE A C 1
ATOM 1651 O O . PHE A 1 201 ? -21.177 -7.346 3.779 1.00 90.06 201 PHE A O 1
ATOM 1658 N N . SER A 1 202 ? -19.825 -5.794 4.642 1.00 86.00 202 SER A N 1
ATOM 1659 C CA . SER A 1 202 ? -19.863 -6.380 5.978 1.00 86.00 202 SER A CA 1
ATOM 1660 C C . SER A 1 202 ? -21.018 -5.829 6.806 1.00 86.00 202 SER A C 1
ATOM 1662 O O . SER A 1 202 ? -21.017 -4.677 7.226 1.00 86.00 202 SER A O 1
ATOM 1664 N N . LYS A 1 203 ? -21.922 -6.720 7.225 1.00 86.12 203 LYS A N 1
ATOM 1665 C CA . LYS A 1 203 ? -22.976 -6.401 8.203 1.00 86.12 203 LYS A CA 1
ATOM 1666 C C . LYS A 1 203 ? -22.465 -6.075 9.609 1.00 86.12 203 LYS A C 1
ATOM 1668 O O . LYS A 1 203 ? -23.279 -5.684 10.435 1.00 86.12 203 LYS A O 1
ATOM 1673 N N . TYR A 1 204 ? -21.181 -6.309 9.903 1.00 85.81 204 TYR A N 1
ATOM 1674 C CA . TYR A 1 204 ? -20.596 -6.154 11.241 1.00 85.81 204 TYR A CA 1
ATOM 1675 C C . TYR A 1 204 ? -20.043 -4.761 11.548 1.00 85.81 204 TYR A C 1
ATOM 1677 O O . TYR A 1 204 ? -19.763 -4.494 12.719 1.00 85.81 204 TYR A O 1
ATOM 1685 N N . HIS A 1 205 ? -19.909 -3.913 10.526 1.00 90.94 205 HIS A N 1
ATOM 1686 C CA . HIS A 1 205 ? -19.293 -2.589 10.590 1.00 90.94 205 HIS A CA 1
ATOM 1687 C C . HIS A 1 205 ? -20.317 -1.519 10.202 1.00 90.94 205 HIS A C 1
ATOM 1689 O O . HIS A 1 205 ? -21.279 -1.803 9.484 1.00 90.94 205 HIS A O 1
ATOM 1695 N N . SER A 1 206 ? -20.121 -0.290 10.678 1.00 86.88 206 SER A N 1
ATOM 1696 C CA . SER A 1 206 ? -20.930 0.851 10.249 1.00 86.88 206 SER A CA 1
ATOM 1697 C C . SER A 1 206 ? -20.628 1.205 8.792 1.00 86.88 206 SER A C 1
ATOM 1699 O O . SER A 1 206 ? -19.539 0.935 8.277 1.00 86.88 206 SER A O 1
ATOM 1701 N N . ARG A 1 207 ? -21.576 1.843 8.108 1.00 88.00 207 ARG A N 1
ATOM 1702 C CA . ARG A 1 207 ? -21.308 2.411 6.782 1.00 88.00 207 ARG A CA 1
ATOM 1703 C C . ARG A 1 207 ? -20.399 3.631 6.907 1.00 88.00 207 ARG A C 1
ATOM 1705 O O . ARG A 1 207 ? -20.401 4.296 7.940 1.00 88.00 207 ARG A O 1
ATOM 1712 N N . LEU A 1 208 ? -19.609 3.883 5.869 1.00 88.69 208 LEU A N 1
ATOM 1713 C CA . LEU A 1 208 ? -18.884 5.143 5.741 1.00 88.69 208 LEU A CA 1
ATOM 1714 C C . LEU A 1 208 ? -19.885 6.263 5.450 1.00 88.69 208 LEU A C 1
ATOM 1716 O O . LEU A 1 208 ? -20.892 6.032 4.775 1.00 88.69 208 LEU A O 1
ATOM 1720 N N . SER A 1 209 ? -19.618 7.462 5.968 1.00 88.88 209 SER A N 1
ATOM 1721 C CA . SER A 1 209 ? -20.362 8.646 5.543 1.00 88.88 209 SER A CA 1
ATOM 1722 C C . SER A 1 209 ? -20.001 8.994 4.094 1.00 88.88 209 SER A C 1
ATOM 1724 O O . SER A 1 209 ? -18.937 8.608 3.606 1.00 88.88 209 SER A O 1
ATOM 1726 N N . SER A 1 210 ? -20.858 9.746 3.399 1.00 87.75 210 SER A N 1
ATOM 1727 C CA . SER A 1 210 ? -20.563 10.192 2.030 1.00 87.75 210 SER A CA 1
ATOM 1728 C C . SER A 1 210 ? -19.268 11.004 1.951 1.00 87.75 21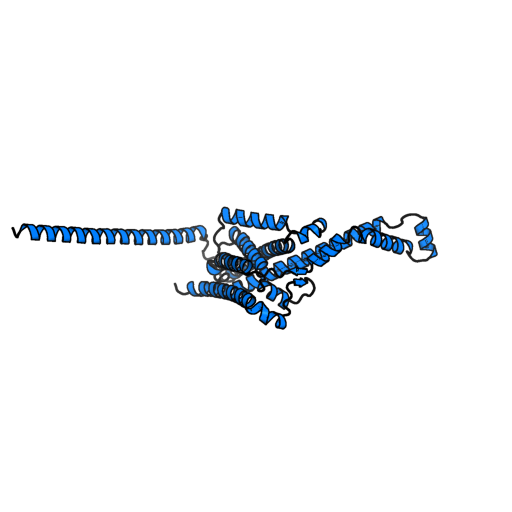0 SER A C 1
ATOM 1730 O O . SER A 1 210 ? -18.530 10.885 0.978 1.00 87.75 210 SER A O 1
ATOM 1732 N N . TRP A 1 211 ? -18.967 11.784 2.995 1.00 88.38 211 TRP A N 1
ATOM 1733 C CA . TRP A 1 211 ? -17.725 12.545 3.100 1.00 88.38 211 TRP A CA 1
ATOM 1734 C C . TRP A 1 211 ? -16.513 11.636 3.272 1.00 88.38 211 TRP A C 1
ATOM 1736 O O . TRP A 1 211 ? -15.550 11.784 2.529 1.00 88.38 211 TRP A O 1
ATOM 1746 N N . ASP A 1 212 ? -16.565 10.665 4.189 1.00 85.56 212 ASP A N 1
ATOM 1747 C CA . ASP A 1 212 ? -15.451 9.724 4.370 1.00 85.56 212 ASP A CA 1
ATOM 1748 C C . ASP A 1 212 ? -15.198 8.919 3.089 1.00 85.56 212 ASP A C 1
ATOM 1750 O O . ASP A 1 212 ? -14.051 8.716 2.703 1.00 85.56 212 ASP A O 1
ATOM 1754 N N . TYR A 1 213 ? -16.264 8.508 2.395 1.00 86.94 213 TYR A N 1
ATOM 1755 C CA . TYR A 1 213 ? -16.154 7.821 1.111 1.00 86.94 213 TYR A CA 1
ATOM 1756 C C . TYR A 1 213 ? -15.496 8.709 0.046 1.00 86.94 213 TYR A C 1
ATOM 1758 O O . TYR A 1 213 ? -14.575 8.259 -0.633 1.00 86.94 213 TYR A O 1
ATOM 1766 N N . PHE A 1 214 ? -15.927 9.970 -0.076 1.00 88.06 214 PHE A N 1
ATOM 1767 C CA . PHE A 1 214 ? -15.342 10.929 -1.014 1.00 88.06 214 PHE A CA 1
ATOM 1768 C C . PHE A 1 214 ? -13.855 11.158 -0.739 1.00 88.06 214 PHE A C 1
ATOM 1770 O O . PHE A 1 214 ? -13.051 11.058 -1.661 1.00 88.06 214 PHE A O 1
ATOM 1777 N N . PHE A 1 215 ? -13.476 11.401 0.518 1.00 87.12 215 PHE A N 1
ATOM 1778 C CA . PHE A 1 215 ? -12.073 11.597 0.878 1.00 87.12 215 PHE A CA 1
ATOM 1779 C C . PHE A 1 215 ? -11.245 10.335 0.643 1.00 87.12 215 PHE A C 1
ATOM 1781 O O . PHE A 1 215 ? -10.173 10.431 0.066 1.00 87.12 215 PHE A O 1
ATOM 1788 N N . PHE A 1 216 ? -11.738 9.147 1.005 1.00 87.94 216 PHE A N 1
ATOM 1789 C CA . PHE A 1 216 ? -10.986 7.907 0.784 1.00 87.94 216 PHE A CA 1
ATOM 1790 C C . PHE A 1 216 ? -10.766 7.620 -0.696 1.00 87.94 216 PHE A C 1
ATOM 1792 O O . PHE A 1 216 ? -9.647 7.319 -1.102 1.00 87.94 216 PHE A O 1
ATOM 1799 N N . VAL A 1 217 ? -11.823 7.703 -1.505 1.00 88.44 217 VAL A N 1
ATOM 1800 C CA . VAL A 1 217 ? -11.717 7.459 -2.946 1.00 88.44 217 VAL A CA 1
ATOM 1801 C C . VAL A 1 217 ? -10.878 8.547 -3.609 1.00 88.44 217 VAL A C 1
ATOM 1803 O O . VAL A 1 217 ? -10.058 8.227 -4.459 1.00 88.44 217 VAL A O 1
ATOM 1806 N N . GLY A 1 218 ? -11.028 9.806 -3.190 1.00 87.56 218 GLY A N 1
ATOM 1807 C CA . GLY A 1 218 ? -10.218 10.922 -3.672 1.00 87.56 218 GLY A CA 1
ATOM 1808 C C . GLY A 1 218 ? -8.731 10.744 -3.369 1.00 87.56 218 GLY A C 1
ATOM 1809 O O . GLY A 1 218 ? -7.914 10.892 -4.270 1.00 87.56 218 GLY A O 1
ATOM 1810 N N . THR A 1 219 ? -8.376 10.355 -2.141 1.00 87.50 219 THR A N 1
ATOM 1811 C CA . THR A 1 219 ? -6.986 10.064 -1.760 1.00 87.50 219 THR A CA 1
ATOM 1812 C C . THR A 1 219 ? -6.425 8.885 -2.551 1.00 87.50 219 THR A C 1
ATOM 1814 O O . THR A 1 219 ? -5.345 9.001 -3.113 1.00 87.50 219 THR A O 1
ATOM 1817 N N . LEU A 1 220 ? -7.172 7.784 -2.689 1.00 87.56 220 LEU A N 1
ATOM 1818 C CA . LEU A 1 220 ? -6.722 6.643 -3.497 1.00 87.56 220 LEU A CA 1
ATOM 1819 C C . LEU A 1 220 ? -6.571 6.994 -4.980 1.00 87.56 220 LEU A C 1
ATOM 1821 O O . LEU A 1 220 ? -5.657 6.495 -5.626 1.00 87.56 220 LEU A O 1
ATOM 1825 N N . ALA A 1 221 ? -7.451 7.836 -5.526 1.00 87.19 221 ALA A N 1
ATOM 1826 C CA . ALA A 1 221 ? -7.351 8.303 -6.904 1.00 87.19 221 ALA A CA 1
ATOM 1827 C C . ALA A 1 221 ? -6.130 9.209 -7.104 1.00 87.19 221 ALA A C 1
ATOM 1829 O O . ALA A 1 221 ? -5.438 9.065 -8.106 1.00 87.19 221 ALA A O 1
ATOM 1830 N N . HIS A 1 222 ? -5.848 10.090 -6.141 1.00 87.12 222 HIS A N 1
ATOM 1831 C CA . HIS A 1 222 ? -4.647 10.921 -6.128 1.00 87.12 222 HIS A CA 1
ATOM 1832 C C . HIS A 1 222 ? -3.370 10.071 -6.052 1.00 87.12 222 HIS A C 1
ATOM 1834 O O . HIS A 1 222 ? -2.436 10.280 -6.822 1.00 87.12 222 HIS A O 1
ATOM 1840 N N . ASP A 1 223 ? -3.330 9.076 -5.165 1.00 84.69 223 ASP A N 1
ATOM 1841 C CA . ASP A 1 223 ? -2.172 8.185 -5.058 1.00 84.69 223 ASP A CA 1
ATOM 1842 C C . ASP A 1 223 ? -2.011 7.341 -6.318 1.00 84.69 223 ASP A C 1
ATOM 1844 O O . ASP A 1 223 ? -0.898 7.167 -6.801 1.00 84.69 223 ASP A O 1
ATOM 1848 N N . LEU A 1 224 ? -3.110 6.877 -6.915 1.00 85.12 224 LEU A N 1
ATOM 1849 C CA . LEU A 1 224 ? -3.073 6.160 -8.184 1.00 85.12 224 LEU A CA 1
ATOM 1850 C C . LEU A 1 224 ? -2.529 7.035 -9.322 1.00 85.12 224 LEU A C 1
ATOM 1852 O O . LEU A 1 224 ? -1.727 6.547 -10.110 1.00 85.12 224 LEU A O 1
ATOM 1856 N N . SER A 1 225 ? -2.935 8.308 -9.404 1.00 84.38 225 SER A N 1
ATOM 1857 C CA . SER A 1 225 ? -2.464 9.222 -10.455 1.00 84.38 225 SER A CA 1
ATOM 1858 C C . SER A 1 225 ? -0.993 9.603 -10.318 1.00 84.38 225 SER A C 1
ATOM 1860 O O . SER A 1 225 ? -0.369 9.928 -11.319 1.00 84.38 225 SER A O 1
ATOM 1862 N N . ASN A 1 226 ? -0.451 9.556 -9.099 1.00 82.75 226 ASN A N 1
ATOM 1863 C CA . ASN A 1 226 ? 0.951 9.874 -8.812 1.00 82.75 226 ASN A CA 1
ATOM 1864 C C . ASN A 1 226 ? 1.827 8.621 -8.633 1.00 82.75 226 ASN A C 1
ATOM 1866 O O . ASN A 1 226 ? 3.019 8.732 -8.354 1.00 82.75 226 ASN A O 1
ATOM 1870 N N . SER A 1 227 ? 1.247 7.423 -8.758 1.00 81.56 227 SER A N 1
ATOM 1871 C CA . SER A 1 227 ? 1.991 6.166 -8.705 1.00 81.56 227 SER A CA 1
ATOM 1872 C C . SER A 1 227 ? 2.638 5.900 -10.064 1.00 81.56 227 SER A C 1
ATOM 1874 O O . SER A 1 227 ? 1.924 5.904 -11.067 1.00 81.56 227 SER A O 1
ATOM 1876 N N . PRO A 1 228 ? 3.941 5.578 -10.126 1.00 80.06 228 PRO A N 1
ATOM 1877 C CA . PRO A 1 228 ? 4.589 5.221 -11.380 1.00 80.06 228 PRO A CA 1
ATOM 1878 C C . PRO A 1 228 ? 4.175 3.800 -11.775 1.00 80.06 228 PRO A C 1
ATOM 1880 O O . PRO A 1 228 ? 4.842 2.828 -11.428 1.00 80.06 228 PRO A O 1
ATOM 1883 N N . LEU A 1 229 ? 3.013 3.659 -12.415 1.00 81.44 229 LEU A N 1
ATOM 1884 C CA . LEU A 1 229 ? 2.452 2.358 -12.791 1.00 81.44 229 LEU A CA 1
ATOM 1885 C C . LEU A 1 229 ? 3.017 1.829 -14.111 1.00 81.44 229 LEU A C 1
ATOM 1887 O O . LEU A 1 229 ? 2.907 0.630 -14.395 1.00 81.44 229 LEU A O 1
ATOM 1891 N N . THR A 1 230 ? 3.569 2.718 -14.933 1.00 80.31 230 THR A N 1
ATOM 1892 C CA . THR A 1 230 ? 4.157 2.387 -16.227 1.00 80.31 230 THR A CA 1
ATOM 1893 C C . THR A 1 230 ? 5.631 2.767 -16.280 1.00 80.31 230 THR A C 1
ATOM 1895 O O . THR A 1 230 ? 6.117 3.599 -15.515 1.00 80.31 230 THR A O 1
ATOM 1898 N N . LEU A 1 231 ? 6.370 2.152 -17.208 1.00 73.69 231 LEU A N 1
ATOM 1899 C CA . LEU A 1 231 ? 7.777 2.478 -17.427 1.00 73.69 231 LEU A CA 1
ATOM 1900 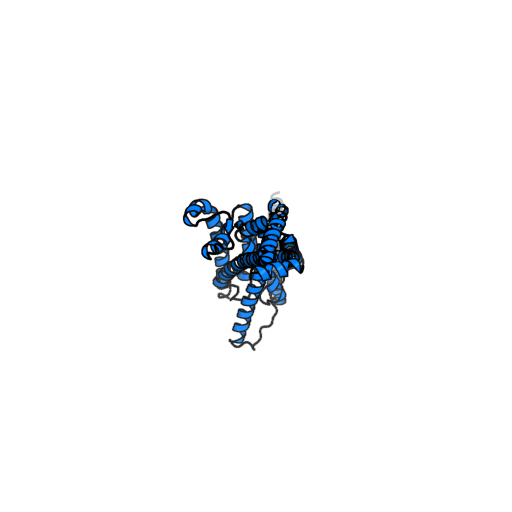C C . LEU A 1 231 ? 7.975 3.937 -17.871 1.00 73.69 231 LEU A C 1
ATOM 1902 O O . LEU A 1 231 ? 9.033 4.510 -17.630 1.00 73.69 231 LEU A O 1
ATOM 1906 N N . GLU A 1 232 ? 6.987 4.527 -18.544 1.00 73.19 232 GLU A N 1
ATOM 1907 C CA . GLU A 1 232 ? 7.014 5.929 -18.959 1.00 73.19 232 GLU A CA 1
ATOM 1908 C C . GLU A 1 232 ? 6.948 6.909 -17.779 1.00 73.19 232 GLU A C 1
ATOM 1910 O O . G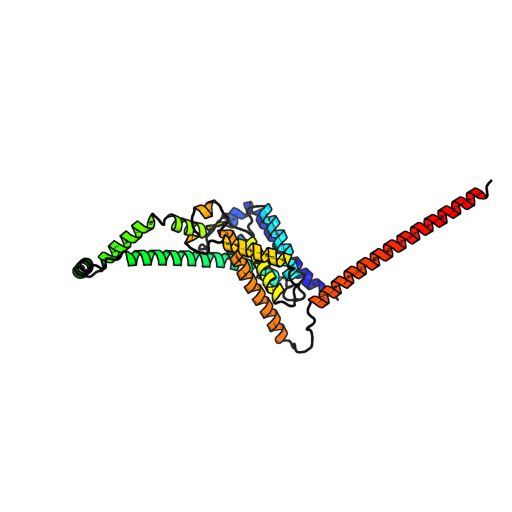LU A 1 232 ? 7.505 8.000 -17.888 1.00 73.19 232 GLU A O 1
ATOM 1915 N N . ASP A 1 233 ? 6.342 6.495 -16.663 1.00 67.31 233 ASP A N 1
ATOM 1916 C CA . ASP A 1 233 ? 6.193 7.294 -15.438 1.00 67.31 233 ASP A CA 1
ATOM 1917 C C . ASP A 1 233 ? 7.454 7.253 -14.550 1.00 67.31 233 ASP A C 1
ATOM 1919 O O . ASP A 1 233 ? 7.537 7.926 -13.527 1.00 67.31 233 ASP A O 1
ATOM 1923 N N . LEU A 1 234 ? 8.455 6.442 -14.914 1.00 67.94 234 LEU A N 1
ATOM 1924 C CA . LEU A 1 234 ? 9.711 6.282 -14.178 1.00 67.94 234 LEU A CA 1
ATOM 1925 C C . LEU A 1 234 ? 10.781 7.290 -14.625 1.00 67.94 234 LEU A C 1
ATOM 1927 O O . LEU A 1 234 ? 11.938 6.916 -14.790 1.00 67.94 234 LEU A O 1
ATOM 1931 N N . ARG A 1 235 ? 10.466 8.559 -14.871 1.00 63.81 235 ARG A N 1
ATOM 1932 C CA . ARG A 1 235 ? 11.518 9.538 -15.212 1.00 63.81 235 ARG A CA 1
ATOM 1933 C C . ARG A 1 235 ? 12.256 9.982 -13.950 1.00 63.81 235 ARG A C 1
ATOM 1935 O O . ARG A 1 235 ? 11.611 10.241 -12.938 1.00 63.81 235 ARG A O 1
ATOM 1942 N N . MET A 1 236 ? 13.594 10.107 -13.976 1.00 59.31 236 MET A N 1
ATOM 1943 C CA . MET A 1 236 ? 14.331 10.563 -12.776 1.00 59.31 236 MET A CA 1
ATOM 1944 C C . MET A 1 236 ? 13.898 11.959 -12.328 1.00 59.31 236 MET A C 1
ATOM 1946 O O . MET A 1 236 ? 13.993 12.258 -11.140 1.00 59.31 236 MET A O 1
ATOM 1950 N N . SER A 1 237 ? 13.416 12.804 -13.249 1.00 53.06 237 SER A N 1
ATOM 1951 C CA . SER A 1 237 ? 12.837 14.110 -12.912 1.00 53.06 237 SER A CA 1
ATOM 1952 C C . SER A 1 237 ? 11.714 13.986 -11.886 1.00 53.06 237 SER A C 1
ATOM 1954 O O . SER A 1 237 ? 11.666 14.751 -10.931 1.00 53.06 237 SER A O 1
ATOM 1956 N N . ASP A 1 238 ? 10.874 12.966 -12.033 1.00 58.06 238 ASP A N 1
ATOM 1957 C CA . ASP A 1 238 ? 9.658 12.807 -11.241 1.00 58.06 238 ASP A CA 1
ATOM 1958 C C . ASP A 1 238 ? 9.978 12.181 -9.869 1.00 58.06 238 ASP A C 1
ATOM 1960 O O . ASP A 1 238 ? 9.289 12.433 -8.883 1.00 58.06 238 ASP A O 1
ATOM 1964 N N . PHE A 1 239 ? 11.089 11.438 -9.770 1.00 58.22 239 PHE A N 1
ATOM 1965 C CA . PHE A 1 239 ? 11.626 10.920 -8.505 1.00 58.22 239 PHE A CA 1
ATOM 1966 C C . PHE A 1 239 ? 12.368 11.960 -7.664 1.00 58.22 239 PHE A C 1
ATOM 1968 O O . PHE A 1 239 ? 12.431 11.827 -6.443 1.00 58.22 239 PHE A O 1
ATOM 1975 N N . LEU A 1 240 ? 12.978 12.962 -8.299 1.00 57.75 240 LEU A N 1
ATOM 1976 C CA . LEU A 1 240 ? 13.666 14.039 -7.584 1.00 57.75 240 LEU A CA 1
ATOM 1977 C C . LEU A 1 240 ? 12.676 15.040 -6.972 1.00 57.75 240 LEU A C 1
ATOM 1979 O O . LEU A 1 240 ? 12.991 15.629 -5.938 1.00 57.75 240 LEU A O 1
ATOM 1983 N N . ASP A 1 241 ? 11.486 15.161 -7.567 1.00 51.31 241 ASP A N 1
ATOM 1984 C CA . ASP A 1 241 ? 10.450 16.110 -7.158 1.00 51.31 241 ASP A CA 1
ATOM 1985 C C . ASP A 1 241 ? 9.292 15.480 -6.345 1.00 51.31 241 ASP A C 1
ATOM 1987 O O . ASP A 1 241 ? 8.501 16.229 -5.768 1.00 51.31 241 ASP A O 1
ATOM 1991 N N . GLY A 1 242 ? 9.175 14.143 -6.235 1.00 54.97 242 GLY A N 1
ATOM 1992 C CA . GLY A 1 242 ? 8.007 13.511 -5.592 1.00 54.97 242 GLY A CA 1
ATOM 1993 C C . GLY A 1 242 ? 8.196 12.141 -4.915 1.00 54.97 242 GLY A C 1
ATOM 1994 O O . GLY A 1 242 ? 9.078 11.351 -5.246 1.00 54.97 242 GLY A O 1
ATOM 1995 N N . ASP A 1 243 ? 7.279 11.830 -3.987 1.00 64.62 243 ASP A N 1
ATOM 1996 C CA . ASP A 1 243 ? 7.176 10.576 -3.213 1.00 64.62 243 ASP A CA 1
ATOM 1997 C C . ASP A 1 243 ? 6.451 9.445 -3.996 1.00 64.62 243 ASP A C 1
ATOM 1999 O O . ASP A 1 243 ? 5.631 8.698 -3.457 1.00 64.62 243 ASP A O 1
ATOM 2003 N N . GLY A 1 244 ? 6.730 9.285 -5.297 1.00 66.50 244 GLY A N 1
ATOM 2004 C CA . GLY A 1 244 ? 6.009 8.345 -6.183 1.00 66.50 244 GLY A CA 1
ATOM 2005 C C . GLY A 1 244 ? 6.009 6.879 -5.713 1.00 66.50 244 GLY A C 1
ATOM 2006 O O . GLY A 1 244 ? 5.024 6.154 -5.880 1.00 66.50 244 GLY A O 1
ATOM 2007 N N . ILE A 1 245 ? 7.094 6.435 -5.067 1.00 74.12 245 ILE A N 1
ATOM 2008 C CA . ILE A 1 245 ? 7.201 5.084 -4.483 1.00 74.12 245 ILE A CA 1
ATOM 2009 C C . ILE A 1 245 ? 6.216 4.911 -3.319 1.00 74.12 245 ILE A C 1
ATOM 2011 O O . ILE A 1 245 ? 5.619 3.841 -3.171 1.00 74.12 245 ILE A O 1
ATOM 2015 N N . ASP A 1 246 ? 6.016 5.956 -2.517 1.00 78.88 246 ASP A N 1
ATOM 2016 C CA . ASP A 1 246 ? 5.137 5.906 -1.354 1.00 78.88 246 ASP A CA 1
ATOM 2017 C C . ASP A 1 246 ? 3.675 5.820 -1.794 1.00 78.88 246 ASP A C 1
ATOM 2019 O O . ASP A 1 246 ? 2.936 4.982 -1.274 1.00 78.88 246 ASP A O 1
ATOM 2023 N N . HIS A 1 247 ? 3.290 6.569 -2.832 1.00 85.06 247 HIS A N 1
ATOM 2024 C CA . HIS A 1 247 ? 1.958 6.483 -3.435 1.00 85.06 247 HIS A CA 1
ATOM 2025 C C . HIS A 1 247 ? 1.647 5.074 -3.966 1.00 85.06 247 HIS A C 1
ATOM 2027 O O . HIS A 1 247 ? 0.575 4.524 -3.692 1.00 85.06 247 HIS A O 1
ATOM 2033 N N . ALA A 1 248 ? 2.605 4.428 -4.641 1.00 86.25 248 ALA A N 1
ATOM 2034 C CA . ALA A 1 248 ? 2.430 3.048 -5.092 1.00 86.25 248 ALA A CA 1
ATOM 2035 C C . ALA A 1 248 ? 2.283 2.081 -3.902 1.00 86.25 248 ALA A C 1
ATOM 2037 O O . ALA A 1 248 ? 1.426 1.191 -3.916 1.00 86.25 248 ALA A O 1
ATOM 2038 N N . ALA A 1 249 ? 3.068 2.274 -2.835 1.00 88.62 249 ALA A N 1
ATOM 2039 C CA . ALA A 1 249 ? 2.970 1.483 -1.610 1.00 88.62 249 ALA A CA 1
ATOM 2040 C C . ALA A 1 249 ? 1.585 1.609 -0.960 1.00 88.62 249 ALA A C 1
ATOM 2042 O O . ALA A 1 249 ? 1.006 0.614 -0.518 1.00 88.62 249 ALA A O 1
ATOM 2043 N N . HIS A 1 250 ? 1.051 2.831 -0.911 1.00 92.00 250 HIS A N 1
ATOM 2044 C CA . HIS A 1 250 ? -0.274 3.150 -0.385 1.00 92.00 250 HIS A CA 1
ATOM 2045 C C . HIS A 1 250 ? -1.368 2.474 -1.208 1.00 92.00 250 HIS A C 1
ATOM 2047 O O . HIS A 1 250 ? -2.222 1.784 -0.645 1.00 92.00 250 HIS A O 1
ATOM 2053 N N . PHE A 1 251 ? -1.294 2.573 -2.537 1.00 91.50 251 PHE A N 1
ATOM 2054 C CA . PHE A 1 251 ? -2.238 1.921 -3.441 1.00 91.50 251 PHE A CA 1
ATOM 2055 C C . PHE A 1 251 ? -2.264 0.397 -3.247 1.00 91.50 251 PHE A C 1
ATOM 2057 O O . PHE A 1 251 ? -3.325 -0.187 -2.998 1.00 91.50 251 PHE A O 1
ATOM 2064 N N . PHE A 1 252 ? -1.103 -0.266 -3.284 1.00 92.62 252 PHE A N 1
ATOM 2065 C CA . PHE A 1 252 ? -1.032 -1.715 -3.071 1.00 92.62 252 PHE A CA 1
ATOM 2066 C C . PHE A 1 252 ? -1.401 -2.125 -1.646 1.00 92.62 252 PHE A C 1
ATOM 2068 O O . PHE A 1 252 ? -2.011 -3.181 -1.455 1.00 92.62 252 PHE A O 1
ATOM 2075 N N . GLY A 1 253 ? -1.090 -1.285 -0.658 1.00 94.44 253 GLY A N 1
ATOM 2076 C CA . GLY A 1 253 ? -1.572 -1.426 0.709 1.00 94.44 253 GLY A CA 1
ATOM 2077 C C . GLY A 1 253 ? -3.095 -1.495 0.737 1.00 94.44 253 GLY A C 1
ATOM 2078 O O . GLY A 1 253 ? -3.645 -2.475 1.233 1.00 94.44 253 GLY A O 1
ATOM 2079 N N . ALA A 1 254 ? -3.781 -0.527 0.125 1.00 95.44 254 ALA A N 1
ATOM 2080 C CA . ALA A 1 254 ? -5.241 -0.477 0.059 1.00 95.44 254 ALA A CA 1
ATOM 2081 C C . ALA A 1 254 ? -5.860 -1.679 -0.666 1.00 95.44 254 ALA A C 1
ATOM 2083 O O . ALA A 1 254 ? -6.799 -2.289 -0.145 1.00 95.44 254 ALA A O 1
ATOM 2084 N N . VAL A 1 255 ? -5.313 -2.075 -1.820 1.00 95.06 255 VAL A N 1
ATOM 2085 C CA . VAL A 1 255 ? -5.759 -3.276 -2.549 1.00 95.06 255 VAL A CA 1
ATOM 2086 C C . VAL A 1 255 ? -5.572 -4.535 -1.696 1.00 95.06 255 VAL A C 1
ATOM 2088 O O . VAL A 1 255 ? -6.503 -5.328 -1.546 1.00 95.06 255 VAL A O 1
ATOM 2091 N N . GLY A 1 256 ? -4.404 -4.700 -1.071 1.00 96.38 256 GLY A N 1
ATOM 2092 C CA . GLY A 1 256 ? -4.133 -5.797 -0.141 1.00 96.38 256 GLY A CA 1
ATOM 2093 C C . GLY A 1 256 ? -5.084 -5.796 1.054 1.00 96.38 256 GLY A C 1
ATOM 2094 O O . GLY A 1 256 ? -5.603 -6.838 1.448 1.00 96.38 256 GLY A O 1
ATOM 2095 N N . GLY A 1 257 ? -5.394 -4.614 1.573 1.00 97.25 257 GLY A N 1
ATOM 2096 C CA . GLY A 1 257 ? -6.400 -4.385 2.597 1.00 97.25 257 GLY A CA 1
ATOM 2097 C C . GLY A 1 257 ? -7.782 -4.903 2.215 1.00 97.25 257 GLY A C 1
ATOM 2098 O O . GLY A 1 257 ? -8.398 -5.643 2.980 1.00 97.25 257 GLY A O 1
ATOM 2099 N N . ILE A 1 258 ? -8.265 -4.587 1.012 1.00 97.19 258 ILE A N 1
ATOM 2100 C CA . ILE A 1 258 ? -9.540 -5.115 0.503 1.00 97.19 258 ILE A CA 1
ATOM 2101 C C . ILE A 1 258 ? -9.528 -6.652 0.515 1.00 97.19 258 ILE A C 1
ATOM 2103 O O . ILE A 1 258 ? -10.478 -7.266 1.006 1.00 97.19 258 ILE A O 1
ATOM 2107 N N . LEU A 1 259 ? -8.439 -7.280 0.055 1.00 97.31 259 LEU A N 1
ATOM 2108 C CA . LEU A 1 259 ? -8.291 -8.741 0.036 1.00 97.31 259 LEU A CA 1
ATOM 2109 C C . LEU A 1 259 ? -8.252 -9.352 1.446 1.00 97.31 259 LEU A C 1
ATOM 2111 O O . LEU A 1 259 ? -8.898 -10.374 1.701 1.00 97.31 259 LEU A O 1
ATOM 2115 N N . VAL A 1 260 ? -7.541 -8.722 2.384 1.00 97.38 260 VAL A N 1
ATOM 2116 C CA . VAL A 1 260 ? -7.501 -9.138 3.796 1.00 97.38 260 VAL A CA 1
ATOM 2117 C C . VAL A 1 260 ? -8.889 -9.012 4.425 1.00 97.38 260 VAL A C 1
ATOM 2119 O O . VAL A 1 260 ? -9.374 -9.953 5.055 1.00 97.38 260 VAL A O 1
ATOM 2122 N N . GLY A 1 261 ? -9.572 -7.887 4.209 1.00 96.31 261 GLY A N 1
ATOM 2123 C CA . GLY A 1 261 ? -10.925 -7.648 4.706 1.00 96.31 261 GLY A CA 1
ATOM 2124 C C . GLY A 1 261 ? -11.932 -8.661 4.162 1.00 96.31 261 GLY A C 1
ATOM 2125 O O . GLY A 1 261 ? -12.727 -9.214 4.926 1.00 96.31 261 GLY A O 1
ATOM 2126 N N . PHE A 1 262 ? -11.852 -8.965 2.866 1.00 96.31 262 PHE A N 1
ATOM 2127 C CA . PHE A 1 262 ? -12.645 -10.008 2.219 1.00 96.31 262 PHE A CA 1
ATOM 2128 C C . PHE A 1 262 ? -12.371 -11.391 2.816 1.00 96.31 262 PHE A C 1
ATOM 2130 O O . PHE A 1 262 ? -13.309 -12.121 3.137 1.00 96.31 262 PHE A O 1
ATOM 2137 N N . SER A 1 263 ? -11.104 -11.727 3.059 1.00 95.75 263 SER A N 1
ATOM 2138 C CA . SER A 1 263 ? -10.703 -13.012 3.645 1.00 95.75 263 SER A CA 1
ATOM 2139 C C . SER A 1 263 ? -11.248 -13.195 5.065 1.00 95.75 263 SER A C 1
ATOM 2141 O O . SER A 1 263 ? -11.815 -14.241 5.386 1.00 95.75 263 SER A O 1
ATOM 2143 N N . ILE A 1 264 ? -11.146 -12.166 5.915 1.00 94.69 264 ILE A N 1
ATOM 2144 C CA . ILE A 1 264 ? -11.701 -12.205 7.279 1.00 94.69 264 ILE A CA 1
ATOM 2145 C C . ILE A 1 264 ? -13.233 -12.283 7.225 1.00 94.69 264 ILE A C 1
ATOM 2147 O O . ILE A 1 264 ? -13.840 -13.036 7.989 1.00 94.69 264 ILE A O 1
ATOM 2151 N N . PHE A 1 265 ? -13.868 -11.553 6.303 1.00 93.06 265 PHE A N 1
ATOM 2152 C CA . PHE A 1 265 ? -15.315 -11.610 6.096 1.00 93.06 265 PHE A CA 1
ATOM 2153 C C . PHE A 1 265 ? -15.784 -13.014 5.693 1.00 93.06 265 PHE A C 1
ATOM 2155 O O . PHE A 1 265 ? -16.702 -13.546 6.322 1.00 93.06 265 PHE A O 1
ATOM 2162 N N . LEU A 1 266 ? -15.128 -13.642 4.711 1.00 92.12 266 LEU A N 1
ATOM 2163 C CA . LEU A 1 266 ? -15.413 -15.018 4.304 1.00 92.12 266 LEU A CA 1
ATOM 2164 C C . LEU A 1 266 ? -15.206 -15.997 5.457 1.00 92.12 266 LEU A C 1
ATOM 2166 O O . LEU A 1 266 ? -16.053 -16.858 5.690 1.00 92.12 266 LEU A O 1
ATOM 2170 N N . TRP A 1 267 ? -14.119 -15.857 6.218 1.00 91.62 267 TRP A N 1
ATOM 2171 C CA . TRP A 1 267 ? -13.869 -16.713 7.375 1.00 91.62 267 TRP A CA 1
ATOM 2172 C C . TRP A 1 267 ? -14.959 -16.576 8.445 1.00 91.62 267 TRP A C 1
ATOM 2174 O O . TRP A 1 267 ? -15.385 -17.571 9.046 1.00 91.62 267 TRP A O 1
ATOM 2184 N N . ASP A 1 268 ? -15.437 -15.362 8.711 1.00 87.56 268 ASP A N 1
ATOM 2185 C CA . ASP A 1 268 ? -16.550 -15.141 9.634 1.00 87.56 268 ASP A CA 1
ATOM 2186 C C . ASP A 1 268 ? -17.834 -15.799 9.106 1.00 87.56 268 ASP A C 1
ATOM 2188 O O . ASP A 1 268 ? -18.467 -16.591 9.812 1.00 87.56 268 ASP A O 1
ATOM 2192 N N . MET A 1 269 ? -18.140 -15.588 7.822 1.00 85.12 269 MET A N 1
ATOM 2193 C CA . MET A 1 269 ? -19.297 -16.175 7.146 1.00 85.12 269 MET A CA 1
ATOM 2194 C C . MET A 1 269 ? -19.286 -17.712 7.189 1.00 85.12 269 MET A C 1
ATOM 2196 O O . MET A 1 269 ? -20.245 -18.310 7.679 1.00 85.12 269 MET A O 1
ATOM 2200 N N . MET A 1 270 ? -18.198 -18.363 6.767 1.00 85.12 270 MET A N 1
ATOM 2201 C CA . MET A 1 270 ? -18.093 -19.830 6.716 1.00 85.12 270 MET A CA 1
ATOM 2202 C C . MET A 1 270 ? -18.226 -20.476 8.097 1.00 85.12 270 MET A C 1
ATOM 2204 O O . MET A 1 270 ? -18.928 -21.471 8.265 1.00 85.12 270 MET A O 1
ATOM 2208 N N . SER A 1 271 ? -17.614 -19.884 9.124 1.00 80.25 271 SER A N 1
ATOM 2209 C CA . SER A 1 271 ? -17.721 -20.437 10.479 1.00 80.25 271 SER A CA 1
ATOM 2210 C C . SER A 1 271 ? -19.121 -20.321 11.078 1.00 80.25 271 SER A C 1
ATOM 2212 O O . SER A 1 271 ? -19.519 -21.160 11.881 1.00 80.25 271 SER A O 1
ATOM 2214 N N . SER A 1 272 ? -19.877 -19.292 10.676 1.00 67.75 272 SER A N 1
ATOM 2215 C CA . SER A 1 272 ? -21.264 -19.123 11.106 1.00 67.75 272 SER A CA 1
ATOM 2216 C C . SER A 1 272 ? -22.195 -20.143 10.443 1.00 67.75 272 SER A C 1
ATOM 2218 O O . SER A 1 272 ? -23.214 -20.510 11.023 1.00 67.75 272 SER A O 1
ATOM 2220 N N . PHE A 1 273 ? -21.808 -20.653 9.269 1.00 64.31 273 PHE A N 1
ATOM 2221 C CA . PHE A 1 273 ? -22.525 -21.702 8.551 1.00 64.31 273 PHE A CA 1
ATOM 2222 C C . PHE A 1 273 ? -22.331 -23.082 9.201 1.00 64.31 273 PHE A C 1
ATOM 2224 O O . PHE A 1 273 ? -23.299 -23.815 9.383 1.00 64.31 273 PHE A O 1
ATOM 2231 N N . GLN A 1 274 ? -21.108 -23.411 9.638 1.00 56.34 274 GLN A N 1
ATOM 2232 C CA . GLN A 1 274 ? -20.791 -24.711 10.255 1.00 56.34 274 GLN A CA 1
ATOM 2233 C C . GLN A 1 274 ? -21.402 -24.931 11.653 1.00 56.34 274 GLN A C 1
ATOM 2235 O O . GLN A 1 274 ? -21.519 -26.073 12.083 1.00 56.34 274 GLN A O 1
ATOM 2240 N N . TRP A 1 275 ? -21.815 -23.874 12.362 1.00 51.25 275 TRP A N 1
ATOM 2241 C CA . TRP A 1 275 ? -22.333 -23.951 13.740 1.00 51.25 275 TRP A CA 1
ATOM 2242 C C . TRP A 1 275 ? -23.834 -23.591 13.854 1.00 51.25 275 TRP A C 1
ATOM 2244 O O . TRP A 1 275 ? -24.255 -22.936 14.807 1.00 51.25 275 TRP A O 1
ATOM 2254 N N . GLY A 1 276 ? -24.664 -24.036 12.894 1.00 46.38 276 GLY A N 1
ATOM 2255 C CA . GLY A 1 276 ? -26.130 -24.134 13.068 1.00 46.38 276 GLY A CA 1
ATOM 2256 C C . GLY A 1 276 ? -26.981 -22.908 12.686 1.00 46.38 276 GLY A C 1
ATOM 2257 O O . GLY A 1 276 ? -27.991 -22.620 13.330 1.00 46.38 276 GLY A O 1
ATOM 2258 N N . GLY A 1 277 ? -26.611 -22.166 11.642 1.00 42.03 277 GLY A N 1
ATOM 2259 C CA . GLY A 1 277 ? -27.226 -20.879 11.288 1.00 42.03 277 GLY A CA 1
ATOM 2260 C C . GLY A 1 277 ? -28.466 -20.898 10.377 1.00 42.03 277 GLY A C 1
ATOM 2261 O O . GLY A 1 277 ? -28.440 -20.234 9.350 1.00 42.03 277 GLY A O 1
ATOM 2262 N N . TRP A 1 278 ? -29.563 -21.566 10.758 1.00 38.84 278 TRP A N 1
ATOM 2263 C CA . TRP A 1 278 ? -30.928 -21.286 10.234 1.00 38.84 278 TRP A CA 1
ATOM 2264 C C . TRP A 1 278 ? -31.903 -20.847 11.344 1.00 38.84 278 TRP A C 1
ATOM 2266 O O . TRP A 1 278 ? -33.120 -20.921 11.204 1.00 38.84 278 TRP A O 1
ATOM 2276 N N . ARG A 1 279 ? -31.392 -20.350 12.476 1.00 39.78 279 ARG A N 1
ATOM 2277 C CA . ARG A 1 279 ? -32.215 -19.678 13.493 1.00 39.78 279 ARG A CA 1
ATOM 2278 C C . ARG A 1 279 ? -31.813 -18.213 13.622 1.00 39.78 279 ARG A C 1
ATOM 2280 O O . ARG A 1 279 ? -30.935 -17.853 14.396 1.00 39.78 279 ARG A O 1
ATOM 2287 N N . GLY A 1 280 ? -32.475 -17.399 12.799 1.00 50.00 280 GLY A N 1
ATOM 2288 C CA . GLY A 1 280 ? -32.828 -15.997 13.035 1.00 50.00 280 GLY A CA 1
ATOM 2289 C C . GLY A 1 280 ? -31.783 -15.091 13.687 1.00 50.00 280 GLY A C 1
ATOM 2290 O O . GLY A 1 280 ? -31.741 -14.966 14.907 1.00 50.00 280 GLY A O 1
ATOM 2291 N N . ARG A 1 281 ? -31.030 -14.336 12.878 1.00 45.91 281 ARG A N 1
ATOM 2292 C CA . ARG A 1 281 ? -30.540 -13.003 13.283 1.00 45.91 281 ARG A CA 1
ATOM 2293 C C . ARG A 1 281 ? -30.052 -12.206 12.080 1.00 45.91 281 ARG A C 1
ATOM 2295 O O . ARG A 1 281 ? -28.862 -12.124 11.785 1.00 45.91 281 ARG A O 1
ATOM 2302 N N . GLY A 1 282 ? -31.020 -11.625 11.386 1.00 44.44 282 GLY A N 1
ATOM 2303 C CA . GLY A 1 282 ? -30.820 -10.697 10.284 1.00 44.44 282 GLY A CA 1
ATOM 2304 C C . GLY A 1 282 ? -31.320 -9.296 10.610 1.00 44.44 282 GLY A C 1
ATOM 2305 O O . GLY A 1 282 ? -31.889 -8.672 9.731 1.00 44.44 282 GLY A O 1
ATOM 2306 N N . ASN A 1 283 ? -31.125 -8.786 11.831 1.00 43.31 283 ASN A N 1
ATOM 2307 C CA . ASN A 1 283 ? -31.317 -7.350 12.049 1.00 43.31 283 ASN A CA 1
ATOM 2308 C C . ASN A 1 283 ? -30.013 -6.660 11.648 1.00 43.31 283 ASN A C 1
ATOM 2310 O O . ASN A 1 283 ? -28.981 -6.821 12.309 1.00 43.31 283 ASN A O 1
ATOM 2314 N N . ARG A 1 284 ? -30.065 -5.969 10.506 1.00 53.03 284 ARG A N 1
ATOM 2315 C CA . ARG A 1 284 ? -29.021 -5.071 10.005 1.00 53.03 284 ARG A CA 1
ATOM 2316 C C . ARG A 1 284 ? -28.582 -4.137 11.137 1.00 53.03 284 ARG A C 1
ATOM 2318 O O . ARG A 1 284 ? -29.409 -3.534 11.809 1.00 53.03 284 ARG A O 1
ATOM 2325 N N . LEU A 1 285 ? -27.271 -3.998 11.329 1.00 52.53 285 LEU A N 1
ATOM 2326 C CA . LEU A 1 285 ? -26.701 -3.093 12.331 1.00 52.53 285 LEU A CA 1
ATOM 2327 C C . LEU A 1 285 ? -27.063 -1.620 12.122 1.00 52.53 285 LEU A C 1
ATOM 2329 O O . LEU A 1 285 ? -26.958 -0.884 13.090 1.00 52.53 285 LEU A O 1
ATOM 2333 N N . GLY A 1 286 ? -27.507 -1.205 10.928 1.00 53.34 286 GLY A N 1
ATOM 2334 C CA . GLY A 1 286 ? -28.030 0.151 10.715 1.00 53.34 286 GLY A CA 1
ATOM 2335 C C . GLY A 1 286 ? -29.134 0.475 11.721 1.00 53.34 286 GLY A C 1
ATOM 2336 O O . GLY A 1 286 ? -28.955 1.344 12.561 1.00 53.34 286 GLY A O 1
ATOM 2337 N N . GLU A 1 287 ? -30.182 -0.347 11.760 1.00 50.28 287 GLU A N 1
ATOM 2338 C CA . GLU A 1 287 ? -31.328 -0.123 12.649 1.00 50.28 287 GLU A CA 1
ATOM 2339 C C . GLU A 1 287 ? -30.974 -0.281 14.131 1.00 50.28 287 GLU A C 1
ATOM 2341 O O . GLU A 1 287 ? -31.476 0.454 14.974 1.00 50.28 287 GLU A O 1
ATOM 2346 N N . ARG A 1 288 ? -30.095 -1.229 14.488 1.00 53.75 288 ARG A N 1
ATOM 2347 C CA . ARG A 1 288 ? -29.762 -1.464 15.903 1.00 53.75 288 ARG A CA 1
ATOM 2348 C C . ARG A 1 288 ? -28.787 -0.432 16.468 1.00 53.75 288 ARG A C 1
ATOM 2350 O O . ARG A 1 288 ? -28.920 -0.082 17.633 1.00 53.75 288 ARG A O 1
ATOM 2357 N N . TRP A 1 289 ? -27.813 0.021 15.682 1.00 57.06 289 TRP A N 1
ATOM 2358 C CA . TRP A 1 289 ? -26.895 1.079 16.104 1.00 57.06 289 TRP A CA 1
ATOM 2359 C C . TRP A 1 289 ? -27.599 2.436 16.132 1.00 57.06 289 TRP A C 1
ATOM 2361 O O . TRP A 1 289 ? -27.393 3.181 17.081 1.00 57.06 289 TRP A O 1
ATOM 2371 N N . GLU A 1 290 ? -28.480 2.726 15.168 1.00 56.44 290 GLU A N 1
ATOM 2372 C CA . GLU A 1 290 ? -29.357 3.906 15.218 1.00 56.44 290 GLU A CA 1
ATOM 2373 C C . GLU A 1 290 ? -30.237 3.884 16.472 1.00 56.44 290 GLU A C 1
ATOM 2375 O O . GLU A 1 290 ? -30.320 4.890 17.170 1.00 56.44 290 GLU A O 1
ATOM 2380 N N . TYR A 1 291 ? -30.787 2.721 16.832 1.00 61.72 291 TYR A N 1
ATOM 2381 C CA . TYR A 1 291 ? -31.558 2.548 18.064 1.00 61.72 291 TYR A CA 1
ATOM 2382 C C . TYR A 1 291 ? -30.713 2.728 19.340 1.00 61.72 291 TYR A C 1
ATOM 2384 O O . TYR A 1 291 ? -31.143 3.390 20.279 1.00 61.72 291 TYR A O 1
ATOM 2392 N N . GLU A 1 292 ? -29.496 2.172 19.395 1.00 67.94 292 GLU A N 1
ATOM 2393 C CA . GLU A 1 292 ? -28.590 2.325 20.551 1.00 67.94 292 GLU A CA 1
ATOM 2394 C C . GLU A 1 292 ? -28.081 3.771 20.690 1.00 67.94 292 GLU A C 1
ATOM 2396 O O . GLU A 1 292 ? -27.942 4.269 21.805 1.00 67.94 292 GLU A O 1
ATOM 2401 N N . ARG A 1 293 ? -27.857 4.470 19.571 1.00 65.19 293 ARG A N 1
ATOM 2402 C CA . ARG A 1 293 ? -27.459 5.883 19.556 1.00 65.19 293 ARG A CA 1
ATOM 2403 C C . ARG A 1 293 ? -28.615 6.799 19.960 1.00 65.19 293 ARG A C 1
ATOM 2405 O O . ARG A 1 293 ? -28.404 7.693 20.767 1.00 65.19 293 ARG A O 1
ATOM 2412 N N . GLN A 1 294 ? -29.834 6.517 19.494 1.00 70.12 294 GLN A N 1
ATOM 2413 C CA . GLN A 1 294 ? -31.044 7.216 19.938 1.00 70.12 294 GLN A CA 1
ATOM 2414 C C . GLN A 1 294 ? -31.295 7.045 21.439 1.00 70.12 294 GLN A C 1
ATOM 2416 O O . GLN A 1 294 ? -31.645 8.018 22.096 1.00 70.12 294 GLN A O 1
ATOM 2421 N N . HIS A 1 295 ? -31.073 5.851 21.999 1.00 75.94 295 HIS A N 1
ATOM 2422 C CA . HIS A 1 295 ? -31.185 5.630 23.448 1.00 75.94 295 HIS A CA 1
ATOM 2423 C C . HIS A 1 295 ? -30.138 6.416 24.240 1.00 75.94 295 HIS A C 1
ATOM 2425 O O . HIS A 1 295 ? -30.480 7.044 25.235 1.00 75.94 295 HIS A O 1
ATOM 2431 N N . LEU A 1 296 ? -28.884 6.453 23.779 1.00 76.94 296 LEU A N 1
ATOM 2432 C CA . LEU A 1 296 ? -27.831 7.242 24.431 1.00 76.94 296 LEU A CA 1
ATOM 2433 C C . LEU A 1 296 ? -28.109 8.753 24.385 1.00 76.94 296 LEU A C 1
ATOM 2435 O O . LEU A 1 296 ? -27.906 9.441 25.387 1.00 76.94 296 LEU A O 1
ATOM 2439 N N . ASP A 1 297 ? -28.607 9.263 23.257 1.00 77.25 297 ASP A N 1
ATOM 2440 C CA . ASP A 1 297 ? -29.010 10.668 23.128 1.00 77.25 297 ASP A CA 1
ATOM 2441 C C . ASP A 1 297 ? -30.235 10.977 24.011 1.00 77.25 297 ASP A C 1
ATOM 2443 O O . ASP A 1 297 ? -30.313 12.039 24.632 1.00 77.25 297 ASP A O 1
ATOM 2447 N N . GLN A 1 298 ? -31.174 10.033 24.131 1.00 79.75 298 GLN A N 1
ATOM 2448 C CA . GLN A 1 298 ? -32.347 10.155 24.998 1.00 79.75 298 GLN A CA 1
ATOM 2449 C C . GLN A 1 298 ? -31.963 10.147 26.487 1.00 79.75 298 GLN A C 1
ATOM 2451 O O . GLN A 1 298 ? -32.456 10.980 27.249 1.00 79.75 298 GLN A O 1
ATOM 2456 N N . ASP A 1 299 ? -31.030 9.288 26.898 1.00 80.25 299 ASP A N 1
ATOM 2457 C CA . ASP A 1 299 ? -30.494 9.254 28.262 1.00 80.25 299 ASP A CA 1
ATOM 2458 C C . ASP A 1 299 ? -29.759 10.557 28.614 1.00 80.25 299 ASP A C 1
ATOM 2460 O O . ASP A 1 299 ? -29.914 11.084 29.722 1.00 80.25 299 ASP A O 1
ATOM 2464 N N . GLN A 1 300 ? -29.008 11.135 27.667 1.00 81.56 300 GLN A N 1
ATOM 2465 C CA . GLN A 1 300 ? -28.392 12.454 27.846 1.00 81.56 300 GLN A CA 1
ATOM 2466 C C . GLN A 1 300 ? -29.438 13.563 28.003 1.00 81.56 300 GLN A C 1
ATOM 2468 O O . GLN A 1 300 ? -29.310 14.402 28.897 1.00 81.56 300 GLN A O 1
ATOM 2473 N N . GLN A 1 301 ? -30.504 13.550 27.200 1.00 81.94 301 GLN A N 1
ATOM 2474 C CA . GLN A 1 301 ? -31.593 14.522 27.326 1.00 81.94 301 GLN A CA 1
ATOM 2475 C C . GLN A 1 301 ? -32.324 14.410 28.670 1.00 81.94 301 GLN A C 1
ATOM 2477 O O . GLN A 1 301 ? -32.631 15.435 29.284 1.00 81.94 301 GLN A O 1
ATOM 2482 N N . ILE A 1 302 ? -32.563 13.190 29.163 1.00 84.69 302 ILE A N 1
ATOM 2483 C CA . ILE A 1 302 ? -33.178 12.953 30.476 1.00 84.69 302 ILE A CA 1
ATOM 2484 C C . ILE A 1 302 ? -32.264 13.466 31.594 1.00 84.69 302 ILE A C 1
ATOM 2486 O O . ILE A 1 302 ? -32.726 14.166 32.500 1.00 84.69 302 ILE A O 1
ATOM 2490 N N . ALA A 1 303 ? -30.960 13.185 31.523 1.00 80.19 303 ALA A N 1
ATOM 2491 C CA . ALA A 1 303 ? -29.992 13.679 32.499 1.00 80.19 303 ALA A CA 1
ATOM 2492 C C . ALA A 1 303 ? -29.939 15.219 32.530 1.00 80.19 303 ALA A C 1
ATOM 2494 O O . ALA A 1 303 ? -29.887 15.822 33.607 1.00 80.19 303 ALA A O 1
ATOM 2495 N N . ASP A 1 304 ? -30.013 15.871 31.370 1.00 84.38 304 ASP A N 1
ATOM 2496 C CA . ASP A 1 304 ? -30.047 17.330 31.271 1.00 84.38 304 ASP A CA 1
ATOM 2497 C C . ASP A 1 304 ? -31.365 17.932 31.773 1.00 84.38 304 ASP A C 1
ATOM 2499 O O . ASP A 1 304 ? -31.353 18.975 32.438 1.00 84.38 304 ASP A O 1
ATOM 2503 N N . GLN A 1 305 ? -32.504 17.279 31.531 1.00 85.75 305 GLN A N 1
ATOM 2504 C CA . GLN A 1 305 ? -33.786 17.686 32.111 1.00 85.75 305 GLN A CA 1
ATOM 2505 C C . GLN A 1 305 ? -33.764 17.588 33.640 1.00 85.75 305 GLN A C 1
ATOM 2507 O O . GLN A 1 305 ? -34.119 18.557 34.314 1.00 85.75 305 GLN A O 1
ATOM 2512 N N . GLN A 1 306 ? -33.243 16.492 34.198 1.00 86.25 306 GLN A N 1
ATOM 2513 C CA . GLN A 1 306 ? -33.088 16.332 35.647 1.00 86.25 306 GLN A CA 1
ATOM 2514 C C . GLN A 1 306 ? -32.150 17.384 36.255 1.00 86.25 306 GLN A C 1
ATOM 2516 O O . GLN A 1 306 ? -32.411 17.899 37.347 1.00 86.25 306 GLN A O 1
ATOM 2521 N N . ARG A 1 307 ? -31.071 17.761 35.550 1.00 81.25 307 ARG A N 1
ATOM 2522 C CA . ARG A 1 307 ? -30.202 18.875 35.968 1.00 81.25 307 ARG A CA 1
ATOM 2523 C C . ARG A 1 307 ? -30.965 20.196 36.001 1.00 81.25 307 ARG A C 1
ATOM 2525 O O . ARG A 1 307 ? -30.878 20.914 36.996 1.00 81.25 307 ARG A O 1
ATOM 2532 N N . ARG A 1 308 ? -31.746 20.501 34.961 1.00 82.94 308 ARG A N 1
ATOM 2533 C CA . ARG A 1 308 ? -32.555 21.731 34.890 1.00 82.94 308 ARG A CA 1
ATOM 2534 C C . ARG A 1 308 ? -33.623 21.780 35.982 1.00 82.94 308 ARG A C 1
ATOM 2536 O O . ARG A 1 308 ? -33.816 22.836 36.584 1.00 82.94 308 ARG A O 1
ATOM 2543 N N . GLU A 1 309 ? -34.283 20.665 36.283 1.00 82.94 309 GLU A N 1
ATOM 2544 C CA . GLU A 1 309 ? -35.245 20.579 37.387 1.00 82.94 309 GLU A CA 1
ATOM 2545 C C . GLU A 1 309 ? -34.580 20.777 38.749 1.00 82.94 309 GLU A C 1
ATOM 2547 O O . GLU A 1 309 ? -35.060 21.583 39.548 1.00 82.94 309 GLU A O 1
ATOM 2552 N N . ARG A 1 310 ? -33.422 20.147 38.995 1.00 81.50 310 ARG A N 1
ATOM 2553 C CA . ARG A 1 310 ? -32.637 20.404 40.214 1.00 81.50 310 ARG A CA 1
ATOM 2554 C C . ARG A 1 310 ? -32.246 21.872 40.347 1.00 81.50 310 ARG A C 1
ATOM 2556 O O . ARG A 1 310 ? -32.383 22.433 41.432 1.00 81.50 310 ARG A O 1
ATOM 2563 N N . SER A 1 311 ? -31.810 22.522 39.269 1.00 76.62 311 SER A N 1
ATOM 2564 C CA . SER A 1 311 ? -31.500 23.956 39.287 1.00 76.62 311 SER A CA 1
ATOM 2565 C C . SER A 1 311 ? -32.731 24.817 39.593 1.00 76.62 311 SER A C 1
ATOM 2567 O O . SER A 1 311 ? -32.629 25.780 40.354 1.00 76.62 311 SER A O 1
ATOM 2569 N N . ARG A 1 312 ? -33.910 24.462 39.060 1.00 77.69 312 ARG A N 1
ATOM 2570 C CA . ARG A 1 312 ? -35.174 25.152 39.371 1.00 77.69 312 ARG A CA 1
ATOM 2571 C C . ARG A 1 312 ? -35.560 24.990 40.840 1.00 77.69 312 ARG A C 1
ATOM 2573 O O . ARG A 1 312 ? -35.878 25.990 41.475 1.00 77.69 312 ARG A O 1
ATOM 2580 N N . LEU A 1 313 ? -35.465 23.782 41.396 1.00 73.44 313 LEU A N 1
ATOM 2581 C CA . LEU A 1 313 ? -35.758 23.510 42.809 1.00 73.44 313 LEU A CA 1
ATOM 2582 C C . LEU A 1 313 ? -34.811 24.267 43.752 1.00 73.44 313 LEU A C 1
ATOM 2584 O O . LEU A 1 313 ? -35.260 24.856 44.734 1.00 73.44 313 LEU A O 1
ATOM 2588 N N . LEU A 1 314 ? -33.517 24.327 43.424 1.00 70.44 314 LEU A N 1
ATOM 2589 C CA . LEU A 1 314 ? -32.530 25.095 44.191 1.00 70.44 314 LEU A CA 1
ATOM 2590 C C . LEU A 1 314 ? -32.814 26.606 44.157 1.00 70.44 314 LEU A C 1
ATOM 2592 O O . LEU A 1 314 ? -32.722 27.278 45.186 1.00 70.44 314 LEU A O 1
ATOM 2596 N N . ASN A 1 315 ? -33.210 27.143 43.001 1.00 69.31 315 ASN A N 1
ATOM 2597 C CA . ASN A 1 315 ? -33.583 28.553 42.873 1.00 69.31 315 ASN A CA 1
ATOM 2598 C C . ASN A 1 315 ? -34.912 28.874 43.577 1.00 69.31 315 ASN A C 1
ATOM 2600 O O . ASN A 1 315 ? -35.041 29.938 44.182 1.00 69.31 315 ASN A O 1
ATOM 2604 N N . HIS A 1 316 ? -35.875 27.948 43.573 1.00 62.59 316 HIS A N 1
ATOM 2605 C CA . HIS A 1 316 ? -37.134 28.105 44.303 1.00 62.59 316 HIS A CA 1
ATOM 2606 C C . HIS A 1 316 ? -36.918 28.064 45.825 1.00 62.59 316 HIS A C 1
ATOM 2608 O O . HIS A 1 316 ? -37.449 28.906 46.547 1.00 62.59 316 HIS A O 1
ATOM 2614 N N . GLY A 1 317 ? -36.046 27.173 46.313 1.00 59.22 317 GLY A N 1
ATOM 2615 C CA . GLY A 1 317 ? -35.627 27.141 47.718 1.00 59.22 317 GLY A CA 1
ATOM 2616 C C . GLY A 1 317 ? -34.909 28.422 48.164 1.00 59.22 317 GLY A C 1
ATOM 2617 O O . GLY A 1 317 ? -35.157 28.923 49.261 1.00 59.22 317 GLY A O 1
ATOM 2618 N N . ARG A 1 318 ? -34.076 29.017 47.296 1.00 58.69 318 ARG A N 1
ATOM 2619 C CA . ARG A 1 318 ? -33.456 30.332 47.548 1.00 58.69 318 ARG A CA 1
ATOM 2620 C C . ARG A 1 318 ? -34.475 31.476 47.567 1.00 58.69 318 ARG A C 1
ATOM 2622 O O . ARG A 1 318 ? -34.372 32.343 48.430 1.00 58.69 318 ARG A O 1
ATOM 2629 N N . SER A 1 319 ? -35.470 31.462 46.680 1.00 57.62 319 SER A N 1
ATOM 2630 C CA . SER A 1 319 ? -36.555 32.457 46.656 1.00 57.62 319 SER A CA 1
ATOM 2631 C C . SER A 1 319 ? -37.440 32.388 47.909 1.00 57.62 319 SER A C 1
ATOM 2633 O O . SER A 1 319 ? -37.752 33.420 48.502 1.00 57.62 319 SER A O 1
ATOM 2635 N N . LEU A 1 320 ? -37.768 31.182 48.385 1.00 56.78 320 LEU A N 1
ATOM 2636 C CA . LEU A 1 320 ? -38.536 30.983 49.619 1.00 56.78 320 LEU A CA 1
ATOM 2637 C C . LEU A 1 320 ? -37.767 31.437 50.868 1.00 56.78 320 LEU A C 1
ATOM 2639 O O . LEU A 1 320 ? -38.341 32.100 51.732 1.00 56.78 320 LEU A O 1
ATOM 2643 N N . ASN A 1 321 ? -36.462 31.157 50.947 1.00 56.59 321 ASN A N 1
ATOM 2644 C CA . ASN A 1 321 ? -35.623 31.645 52.047 1.00 56.59 321 ASN A CA 1
ATOM 2645 C C . ASN A 1 321 ? -35.424 33.170 52.011 1.00 56.59 321 ASN A C 1
ATOM 2647 O O . ASN A 1 321 ? -35.410 33.800 53.067 1.00 56.59 321 ASN A O 1
ATOM 2651 N N . SER A 1 322 ? -35.352 33.772 50.820 1.00 55.84 322 SER A N 1
ATOM 2652 C CA . SER A 1 322 ? -35.312 35.230 50.632 1.00 55.84 322 SER A CA 1
ATOM 2653 C C . SER A 1 322 ? -36.623 35.926 51.026 1.00 55.84 322 SER A C 1
ATOM 2655 O O . SER A 1 322 ? -36.591 37.052 51.525 1.00 55.84 322 SER A O 1
ATOM 2657 N N . ASN A 1 323 ? -37.777 35.282 50.834 1.00 52.38 323 ASN A N 1
ATOM 2658 C CA . ASN A 1 323 ? -39.054 35.828 51.295 1.00 52.38 323 ASN A CA 1
ATOM 2659 C C . ASN A 1 323 ? -39.201 35.706 52.816 1.00 52.38 323 ASN A C 1
ATOM 2661 O O . ASN A 1 323 ? -39.669 36.647 53.451 1.00 52.38 323 ASN A O 1
ATOM 2665 N N . ARG A 1 324 ? -38.725 34.606 53.417 1.00 54.50 324 ARG A N 1
ATOM 2666 C CA . ARG A 1 324 ? -38.744 34.403 54.877 1.00 54.50 324 ARG A CA 1
ATOM 2667 C C . ARG A 1 324 ? -37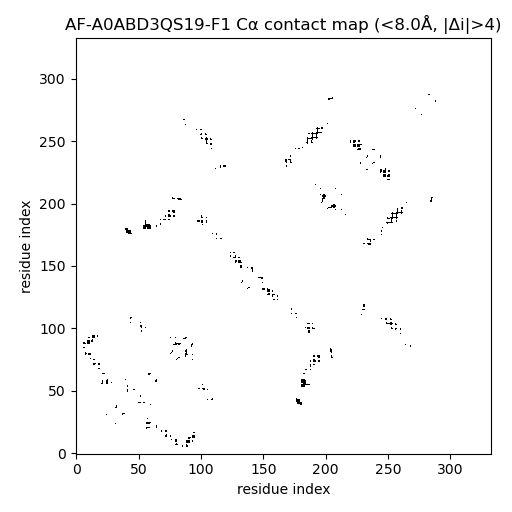.844 35.382 55.636 1.00 54.50 324 ARG A C 1
ATOM 2669 O O . ARG A 1 324 ? -38.203 35.783 56.741 1.00 54.50 324 ARG A O 1
ATOM 2676 N N . SER A 1 325 ? -36.708 35.789 55.063 1.00 53.72 325 SER A N 1
ATOM 2677 C CA . SER A 1 325 ? -35.853 36.821 55.665 1.00 53.72 325 SER A CA 1
ATOM 2678 C C . SER A 1 325 ? -36.501 38.208 55.608 1.00 53.72 325 SER A C 1
ATOM 2680 O O . SER A 1 325 ? -36.494 38.916 56.611 1.00 53.72 325 SER A O 1
ATOM 2682 N N . ARG A 1 326 ? -37.171 38.558 54.500 1.00 52.28 326 ARG A N 1
ATOM 2683 C CA . ARG A 1 326 ? -37.912 39.828 54.366 1.00 52.28 326 ARG A CA 1
ATOM 2684 C C . ARG A 1 326 ? -39.135 39.938 55.279 1.00 52.28 326 ARG A C 1
ATOM 2686 O O . ARG A 1 326 ? -39.460 41.037 55.718 1.00 52.28 326 ARG A O 1
ATOM 2693 N N . THR A 1 327 ? -39.825 38.836 55.584 1.00 52.44 327 THR A N 1
ATOM 2694 C CA . THR A 1 327 ? -40.948 38.876 56.540 1.00 52.44 327 THR A CA 1
ATOM 2695 C C . THR A 1 327 ? -40.464 39.085 57.975 1.00 52.44 327 THR A C 1
ATOM 2697 O O . THR A 1 327 ? -41.151 39.742 58.746 1.00 52.44 327 THR A O 1
ATOM 2700 N N . ARG A 1 328 ? -39.271 38.584 58.327 1.00 51.12 328 ARG A N 1
ATOM 2701 C CA . ARG A 1 328 ? -38.703 38.733 59.676 1.00 51.12 328 ARG A CA 1
ATOM 2702 C C . ARG A 1 328 ? -38.235 40.159 59.980 1.00 51.12 328 ARG A C 1
ATOM 2704 O O . ARG A 1 328 ? -38.401 40.597 61.113 1.00 51.12 328 ARG A O 1
ATOM 2711 N N . GLU A 1 329 ? -37.733 40.891 58.984 1.00 49.06 329 GLU A N 1
ATOM 2712 C CA . GLU A 1 329 ? -37.366 42.312 59.130 1.00 49.06 329 GLU A CA 1
ATOM 2713 C C . GLU A 1 329 ? -38.580 43.244 59.276 1.00 49.06 329 GLU A C 1
ATOM 2715 O O . GLU A 1 329 ? -38.473 44.290 59.905 1.00 49.06 329 GLU A O 1
ATOM 2720 N N . ARG A 1 330 ? -39.759 42.867 58.761 1.00 48.75 330 ARG A N 1
ATOM 2721 C CA . ARG A 1 330 ? -40.982 43.691 58.854 1.00 48.75 330 ARG A CA 1
ATOM 2722 C C . ARG A 1 330 ? -41.761 43.561 60.166 1.00 48.75 330 ARG A C 1
ATOM 2724 O O . ARG A 1 330 ? -42.712 44.302 60.361 1.00 48.75 330 ARG A O 1
ATOM 2731 N N . THR A 1 331 ? -41.380 42.634 61.038 1.00 49.78 331 THR A N 1
ATOM 2732 C CA . THR A 1 331 ? -41.988 42.430 62.370 1.00 49.78 331 THR A CA 1
ATOM 2733 C C . THR A 1 331 ? -41.139 42.983 63.522 1.00 49.78 331 THR A C 1
ATOM 2735 O O . THR A 1 331 ? -41.466 42.736 64.678 1.00 49.78 331 THR A O 1
ATOM 2738 N N . MET A 1 332 ? -40.039 43.689 63.230 1.00 49.47 332 MET A N 1
ATOM 2739 C CA . MET A 1 332 ? -39.148 44.300 64.236 1.00 49.47 332 MET A CA 1
ATOM 2740 C C . MET A 1 332 ? -39.027 45.831 64.114 1.00 49.47 332 MET A C 1
ATOM 2742 O O . MET A 1 332 ? -38.057 46.413 64.593 1.00 49.47 332 MET A O 1
ATOM 2746 N N . LEU A 1 333 ? -40.007 46.480 63.489 1.00 41.62 333 LEU A N 1
ATOM 2747 C CA . LEU A 1 333 ? -40.252 47.925 63.552 1.00 41.62 333 LEU A CA 1
ATOM 2748 C C . LEU A 1 333 ? -41.723 48.119 63.904 1.00 41.62 333 LEU A C 1
ATOM 2750 O O . LEU A 1 333 ? -42.012 49.077 64.650 1.00 41.62 333 LEU A O 1
#

pLDDT: mean 79.33, std 14.59, range [38.84, 97.38]

InterPro domains:
  IPR022764 Peptidase S54, rhomboid domain [PF01694] (51-103)
  IPR022764 Peptidase S54, rhomboid domain [PF01694] (180-265)
  IPR035952 Rhomboid-like superfamily [G3DSA:1.20.1540.10] (12-266)
  IPR035952 Rhomboid-like superfamily [SSF144091] (17-266)
  IPR050925 Rhomboid protease S54 [PTHR43731] (16-265)

Organism: NCBI:txid29204

Mean predicted aligned error: 13.21 Å

Foldseek 3Di:
DPPLVVLLVLLVVLLVVLLVLLVVCAVCVVVCCVVQVDDQWDFLPVDDLSNLVSLQSYDDDPVLSVVLSVLSNVLSCQQANQFPDSLSSHSVLNVVLLSQLSVQLSVLLSVLLVVLVVVVVVVLVVLLVVQQDPDVVQVVVCVVVVHNVRSVVSSVVSCVVCCVVCVQLVVLSRVSSIHRSSHNLSSSLLSLLLLQLCLVPNLRGHHDDPVSVCVNVVLLVVLVVLACNYSVSSGVVSVVVDPNSSSSSSNSSSVSSNVSSVVSRVVSVVVCVVPDPPDDDDDRVVVVVVVVVVVVVVVVVVVVVVVVVVVVVVVVVVVVVVVVVVVVVVVPD